Protein AF-A0A957QUV5-F1 (afdb_monomer_lite)

Sequence (224 aa):
IQDCLTEGHEFYSQELVDLYAKEAWVKTLLDTAMQLEGVARNAGIHAAAVIVADRELTHYTPIMRGSKSTVTSTIAQYEFPILESIGLLKVDFLGLSTLSVMREAGRLIKERHGIEYTLENIPYEGEVAEDAFTLLSSGEVSGVFQVESQGMRRVLTEMKPSTFEHIVAMISLYRPGPLEYIPAFIRRMHGEEPVEYKHPLLAKILEETYGIIVYQEQIIQLLS

Radius of gyration: 25.47 Å; chains: 1; bounding box: 63×52×63 Å

Secondary structure (DSSP, 8-state):
-HHHHSTTSTT--HHHHHHHHH-HHHHHHHHHHHHHTT---S----SSEEEE-SS-GGGTS-EEEPPTTSSSSEEESS-HHHHHHTT-EEEE----HHHHHHHHHHHHHHHHH-----TTT---SSGGGHHHHHHHHHT--TT-TT--SHHHHHHHHHH---SHHHHHHHHHHSSTTGGGGHHHHHHHHTTSS----SSHHHHHHHGGGTT----HHHHHHHH-

pLDDT: mean 91.72, std 4.93, range [68.5, 97.94]

Foldseek 3Di:
DVLCCDPPRPNDDPVLVCCCVPPPVSVVVVVVVVVCPPPDDDDDADPFKDWDDPDPCVVPADWDADDPPDPDRIDGPDDPVSCVVVPIDIDGGDDDVVQVVVVVVQVVCCVPPVDHDDPVPPDQDDPSCQVVLVCQLCLVCVVPPPQVDPVSSVLSVLQSDHHPLSVVQSSQQPDPPSVVCSVVQSCLSVVVDQQDDPDPVLCVLCVSRSNDPRDPVSVVVVVD

Structure (mmCIF, N/CA/C/O backbone):
data_AF-A0A957QUV5-F1
#
_entry.id   AF-A0A957QUV5-F1
#
loop_
_atom_site.group_PDB
_atom_site.id
_atom_site.type_symbol
_atom_site.label_atom_id
_atom_site.label_alt_id
_atom_site.label_comp_id
_atom_site.label_asym_id
_atom_site.label_entity_id
_atom_site.label_seq_id
_atom_site.pdbx_PDB_ins_code
_atom_site.Cartn_x
_atom_site.Cartn_y
_atom_site.Cartn_z
_atom_site.occupancy
_atom_site.B_iso_or_equiv
_atom_site.auth_seq_id
_atom_site.auth_comp_id
_atom_site.auth_asym_id
_atom_site.auth_atom_id
_atom_site.pdbx_PDB_model_num
ATOM 1 N N . ILE A 1 1 ? 16.169 5.389 -22.557 1.00 83.69 1 ILE A N 1
ATOM 2 C CA . ILE A 1 1 ? 16.785 6.711 -22.932 1.00 83.69 1 ILE A CA 1
ATOM 3 C C . ILE A 1 1 ? 16.155 7.332 -24.185 1.00 83.69 1 ILE A C 1
ATOM 5 O O . ILE A 1 1 ? 15.961 8.544 -24.231 1.00 83.69 1 ILE A O 1
ATOM 9 N N . GLN A 1 2 ? 15.828 6.519 -25.190 1.00 87.56 2 GLN A N 1
ATOM 10 C CA . GLN A 1 2 ? 15.232 6.958 -26.456 1.00 87.56 2 GLN A CA 1
ATOM 11 C C . GLN A 1 2 ? 13.930 7.768 -26.288 1.00 87.56 2 GLN A C 1
ATOM 13 O O . GLN A 1 2 ? 13.713 8.754 -26.992 1.00 87.56 2 GLN A O 1
ATOM 18 N N . ASP A 1 3 ? 13.122 7.415 -25.292 1.00 89.94 3 ASP A N 1
ATOM 19 C CA . ASP A 1 3 ? 11.881 8.106 -24.928 1.00 89.94 3 ASP A CA 1
ATOM 20 C C . ASP A 1 3 ? 12.083 9.594 -24.604 1.00 89.94 3 ASP A C 1
ATOM 22 O O . ASP A 1 3 ? 11.245 10.424 -24.938 1.00 89.94 3 ASP A O 1
ATOM 26 N N . CYS A 1 4 ? 13.223 9.966 -24.013 1.00 90.50 4 CYS A N 1
ATOM 27 C CA . CYS A 1 4 ? 13.526 11.361 -23.682 1.00 90.50 4 CYS A CA 1
ATOM 28 C C . CYS A 1 4 ? 13.923 12.207 -24.899 1.00 90.50 4 CYS A C 1
ATOM 30 O O . CYS A 1 4 ? 13.869 13.435 -24.834 1.00 90.50 4 CYS A O 1
ATOM 32 N N . LEU A 1 5 ? 14.326 11.557 -25.993 1.00 89.94 5 LEU A N 1
ATOM 33 C CA . LEU A 1 5 ? 14.731 12.197 -27.247 1.00 89.94 5 LEU A CA 1
ATOM 34 C C . LEU A 1 5 ? 13.595 12.233 -28.283 1.00 89.94 5 LEU A C 1
ATOM 36 O O . LEU A 1 5 ? 13.751 12.846 -29.337 1.00 89.94 5 LEU A O 1
ATOM 40 N N . THR A 1 6 ? 12.467 11.573 -28.005 1.00 91.31 6 THR A N 1
ATOM 41 C CA . THR A 1 6 ? 11.358 11.409 -28.953 1.00 91.31 6 THR A CA 1
ATOM 42 C C . THR A 1 6 ? 10.271 12.446 -28.692 1.00 91.31 6 THR A C 1
ATOM 44 O O . THR A 1 6 ? 9.628 12.428 -27.643 1.00 91.31 6 THR A O 1
ATOM 47 N N . GLU A 1 7 ? 10.058 13.358 -29.644 1.00 88.81 7 GLU A N 1
ATOM 48 C CA . GLU A 1 7 ? 9.005 14.376 -29.548 1.00 88.81 7 GLU A CA 1
ATOM 49 C C . GLU A 1 7 ? 7.620 13.746 -29.339 1.00 88.81 7 GLU A C 1
ATOM 51 O O . GLU A 1 7 ? 7.257 12.762 -29.982 1.00 88.81 7 GLU A O 1
ATOM 56 N N . GLY A 1 8 ? 6.838 14.332 -28.429 1.00 87.62 8 GLY A N 1
ATOM 57 C CA . GLY A 1 8 ? 5.493 13.859 -28.088 1.00 87.62 8 GLY A CA 1
ATOM 58 C C . GLY A 1 8 ? 5.444 12.739 -27.044 1.00 87.62 8 GLY A C 1
ATOM 59 O O . GLY A 1 8 ? 4.348 12.363 -26.633 1.00 87.62 8 GLY A O 1
ATOM 60 N N . HIS A 1 9 ? 6.589 12.230 -26.578 1.00 91.56 9 HIS A N 1
ATOM 61 C CA . HIS A 1 9 ? 6.635 11.310 -25.442 1.00 91.56 9 HIS A CA 1
ATOM 62 C C . HIS A 1 9 ? 6.497 12.062 -24.106 1.00 91.56 9 HIS A C 1
ATOM 64 O O . HIS A 1 9 ? 6.983 13.183 -23.970 1.00 91.56 9 HIS A O 1
ATOM 70 N N . GLU A 1 10 ? 5.893 11.440 -23.088 1.00 89.06 10 GLU A N 1
ATOM 71 C CA . GLU A 1 10 ? 5.687 12.055 -21.759 1.00 89.06 10 GLU A CA 1
ATOM 72 C C . GLU A 1 10 ? 7.003 12.510 -21.100 1.00 89.06 10 GLU A C 1
ATOM 74 O O . GLU A 1 10 ? 7.052 13.521 -20.405 1.00 89.06 10 GLU A O 1
ATOM 79 N N . PHE A 1 11 ? 8.090 11.785 -21.368 1.00 89.88 11 PHE A N 1
ATOM 80 C CA . PHE A 1 11 ? 9.428 12.057 -20.830 1.00 89.88 11 PHE A CA 1
ATOM 81 C C . PHE A 1 11 ? 10.324 12.882 -21.762 1.00 89.88 11 PHE A C 1
ATOM 83 O O . PHE A 1 11 ? 11.534 12.953 -21.532 1.00 89.88 11 PHE A O 1
ATOM 90 N N . TYR A 1 12 ? 9.766 13.467 -22.824 1.00 93.12 12 TYR A N 1
ATOM 91 C CA . TYR A 1 12 ? 10.514 14.273 -23.784 1.00 93.12 12 TYR A CA 1
ATOM 92 C C . TYR A 1 12 ? 11.187 15.484 -23.123 1.00 93.12 12 TYR A C 1
ATOM 94 O O . TYR A 1 12 ? 10.562 16.215 -22.354 1.00 93.12 12 TYR A O 1
ATOM 102 N N . SER A 1 13 ? 12.453 15.738 -23.469 1.00 94.56 13 SER A N 1
ATOM 103 C CA . SER A 1 13 ? 13.195 16.915 -23.009 1.00 94.56 13 SER A CA 1
ATOM 104 C C . SER A 1 13 ? 13.899 17.620 -24.165 1.00 94.56 13 SER A C 1
ATOM 106 O O . SER A 1 13 ? 14.909 17.141 -24.683 1.00 94.56 13 SER A O 1
ATOM 108 N N . GLN A 1 14 ? 13.400 18.808 -24.522 1.00 94.38 14 GLN A N 1
ATOM 109 C CA . GLN A 1 14 ? 14.016 19.664 -25.541 1.00 94.38 14 GLN A CA 1
ATOM 110 C C . GLN A 1 14 ? 15.465 20.024 -25.184 1.00 94.38 14 GLN A C 1
ATOM 112 O O . GLN A 1 14 ? 16.333 20.037 -26.051 1.00 94.38 14 GLN A O 1
ATOM 117 N N . GLU A 1 15 ? 15.745 20.286 -23.905 1.00 95.12 15 GLU A N 1
ATOM 118 C CA . GLU A 1 15 ? 17.096 20.597 -23.429 1.00 95.12 15 GLU A CA 1
ATOM 119 C C . GLU A 1 15 ? 18.063 19.435 -23.697 1.00 95.12 15 GLU A C 1
ATOM 121 O O . GLU A 1 15 ? 19.172 19.645 -24.189 1.00 95.12 15 GLU A O 1
ATOM 126 N N . LEU A 1 16 ? 17.627 18.198 -23.439 1.00 93.75 16 LEU A N 1
ATOM 127 C CA . LEU A 1 16 ? 18.447 17.015 -23.680 1.00 93.75 16 LEU A CA 1
ATOM 128 C C . LEU A 1 16 ? 18.673 16.770 -25.178 1.00 93.75 16 LEU A C 1
ATOM 130 O O . LEU A 1 16 ? 19.782 16.406 -25.565 1.00 93.75 16 LEU A O 1
ATOM 134 N N . VAL A 1 17 ? 17.657 16.994 -26.018 1.00 94.62 17 VAL A N 1
ATOM 135 C CA . VAL A 1 17 ? 17.776 16.907 -27.486 1.00 94.62 17 VAL A CA 1
ATOM 136 C C . VAL A 1 17 ? 18.790 17.919 -28.010 1.00 94.62 17 VAL A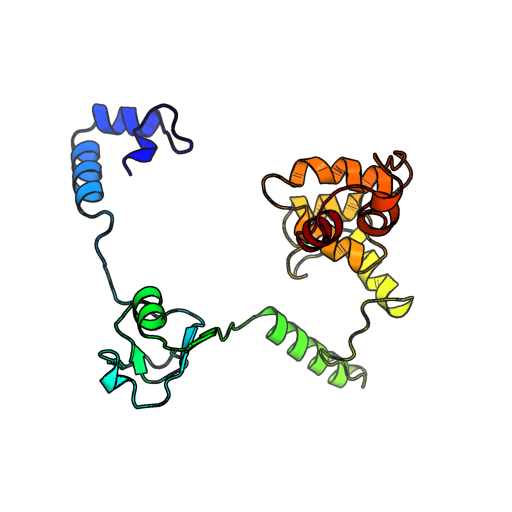 C 1
ATOM 138 O O . VAL A 1 17 ? 19.659 17.577 -28.815 1.00 94.62 17 VAL A O 1
ATOM 141 N N . ASP A 1 18 ? 18.725 19.151 -27.514 1.00 94.94 18 ASP A N 1
ATOM 142 C CA . ASP A 1 18 ? 19.660 20.211 -27.862 1.00 94.94 18 ASP A CA 1
ATOM 143 C C . ASP A 1 18 ? 21.098 19.848 -27.477 1.00 94.94 18 ASP A C 1
ATOM 145 O O . ASP A 1 18 ? 22.008 20.003 -28.293 1.00 94.94 18 ASP A O 1
ATOM 149 N N . LEU A 1 19 ? 21.310 19.335 -26.262 1.00 95.19 19 LEU A N 1
ATOM 150 C CA . LEU A 1 19 ? 22.623 18.878 -25.798 1.00 95.19 19 LEU A CA 1
ATOM 151 C C . LEU A 1 19 ? 23.128 17.686 -26.618 1.00 95.19 19 LEU A C 1
ATOM 153 O O . LEU A 1 19 ? 24.287 17.672 -27.030 1.00 95.19 19 LEU A O 1
ATOM 157 N N . TYR A 1 20 ? 22.257 16.723 -26.923 1.00 94.19 20 TYR A N 1
ATOM 158 C CA . TYR A 1 20 ? 22.576 15.572 -27.768 1.00 94.19 20 TYR A CA 1
ATOM 159 C C . TYR A 1 20 ? 22.996 15.991 -29.188 1.00 94.19 20 TYR A C 1
ATOM 161 O O . TYR A 1 20 ? 23.888 15.379 -29.778 1.00 94.19 20 TYR A O 1
ATOM 169 N N . ALA A 1 21 ? 22.401 17.058 -29.732 1.00 92.81 21 ALA A N 1
ATOM 170 C CA . ALA A 1 21 ? 22.746 17.591 -31.048 1.00 92.81 21 ALA A CA 1
ATOM 171 C C . ALA A 1 21 ? 24.010 18.472 -31.044 1.00 92.81 21 ALA A C 1
ATOM 173 O O . ALA A 1 21 ? 24.781 18.441 -32.007 1.00 92.81 21 ALA A O 1
ATOM 174 N N . LYS A 1 22 ? 24.217 19.278 -29.994 1.00 94.75 22 LYS A N 1
ATOM 175 C CA . LYS A 1 22 ? 25.270 20.310 -29.932 1.00 94.75 22 LYS A CA 1
ATOM 176 C C . LYS A 1 22 ? 26.585 19.796 -29.349 1.00 94.75 22 LYS A C 1
ATOM 178 O O . LYS A 1 22 ? 27.649 20.265 -29.751 1.00 94.75 22 LYS A O 1
ATOM 183 N N . GLU A 1 23 ? 26.538 18.841 -28.424 1.00 96.75 23 GLU A N 1
ATOM 184 C CA . GLU A 1 23 ? 27.707 18.397 -27.668 1.00 96.75 23 GLU A CA 1
ATOM 185 C C . GLU A 1 23 ? 28.097 16.955 -28.018 1.00 96.75 23 GLU A C 1
ATOM 187 O O . GLU A 1 23 ? 27.439 15.982 -27.651 1.00 96.75 23 GLU A O 1
ATOM 192 N N . ALA A 1 24 ? 29.232 16.793 -28.706 1.00 94.69 24 ALA A N 1
ATOM 193 C CA . ALA A 1 24 ? 29.691 15.487 -29.192 1.00 94.69 24 ALA A CA 1
ATOM 194 C C . ALA A 1 24 ? 29.917 14.451 -28.071 1.00 94.69 24 ALA A C 1
ATOM 196 O O . ALA A 1 24 ? 29.706 13.250 -28.272 1.00 94.69 24 ALA A O 1
ATOM 197 N N . TRP A 1 25 ? 30.333 14.900 -26.883 1.00 95.75 25 TRP A N 1
ATOM 198 C CA . TRP A 1 25 ? 30.522 14.014 -25.735 1.00 95.75 25 TRP A CA 1
ATOM 199 C C . TRP A 1 25 ? 29.180 13.527 -25.165 1.00 95.75 25 TRP A C 1
ATOM 201 O O . TRP A 1 25 ? 29.086 12.356 -24.804 1.00 95.75 25 TRP A O 1
ATOM 211 N N . VAL A 1 26 ? 28.136 14.371 -25.161 1.00 95.31 26 VAL A N 1
ATOM 212 C CA . VAL A 1 26 ? 26.773 13.995 -24.741 1.00 95.31 26 VAL A CA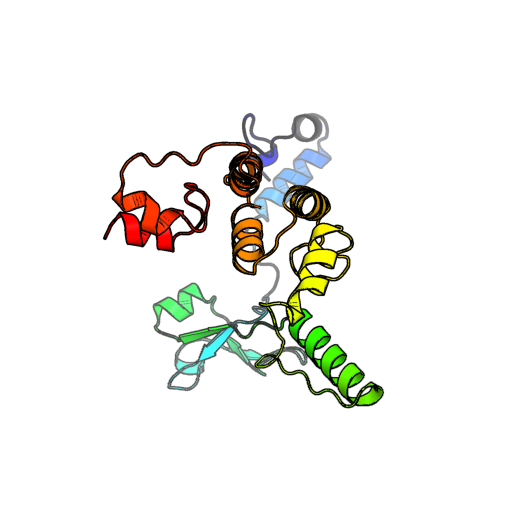 1
ATOM 213 C C . VAL A 1 26 ? 26.213 12.948 -25.689 1.00 95.31 26 VAL A C 1
ATOM 215 O O . VAL A 1 26 ? 25.704 11.923 -25.240 1.00 95.31 26 VAL A O 1
ATOM 218 N N . LYS A 1 27 ? 26.377 13.155 -27.000 1.00 94.62 27 LYS A N 1
ATOM 219 C CA . LYS A 1 27 ? 25.983 12.165 -28.005 1.00 94.62 27 LYS A CA 1
ATOM 220 C C . LYS A 1 27 ? 26.639 10.811 -27.759 1.00 94.62 27 LYS A C 1
ATOM 222 O O . LYS A 1 27 ? 25.954 9.800 -27.667 1.00 94.62 27 LYS A O 1
ATOM 227 N N . THR A 1 28 ? 27.960 10.804 -27.583 1.00 96.00 28 THR A N 1
ATOM 228 C CA . THR A 1 28 ? 28.721 9.571 -27.336 1.00 96.00 28 THR A CA 1
ATOM 229 C C . THR A 1 28 ? 28.270 8.880 -26.047 1.00 96.00 28 THR A C 1
ATOM 231 O O . THR A 1 28 ? 28.119 7.659 -26.023 1.00 96.00 28 THR A O 1
ATOM 234 N N . LEU A 1 29 ? 28.027 9.651 -24.983 1.00 95.56 29 LEU A N 1
ATOM 235 C CA . LEU A 1 29 ? 27.535 9.142 -23.707 1.00 95.56 29 LEU A CA 1
ATOM 236 C C . LEU A 1 29 ? 26.163 8.477 -23.858 1.00 95.56 29 LEU A C 1
ATOM 238 O O . LEU A 1 29 ? 25.998 7.340 -23.420 1.00 95.56 29 LEU A O 1
ATOM 242 N N . LEU A 1 30 ? 25.199 9.163 -24.478 1.00 94.81 30 LEU A N 1
ATOM 243 C CA . LEU A 1 30 ? 23.842 8.644 -24.642 1.00 94.81 30 LEU A CA 1
ATOM 244 C C . LEU A 1 30 ? 23.803 7.448 -25.596 1.00 94.81 30 LEU A C 1
ATOM 246 O O . LEU A 1 30 ? 23.168 6.452 -25.265 1.00 94.81 30 LEU A O 1
ATOM 250 N N . ASP A 1 31 ? 24.526 7.494 -26.718 1.00 94.50 31 ASP A N 1
ATOM 251 C CA . ASP A 1 31 ? 24.614 6.376 -27.668 1.00 94.50 31 ASP A CA 1
ATOM 252 C C . ASP A 1 31 ? 25.203 5.126 -27.002 1.00 94.50 31 ASP A C 1
ATOM 254 O O . ASP A 1 31 ? 24.686 4.020 -27.165 1.00 94.50 31 ASP A O 1
ATOM 258 N N . THR A 1 32 ? 26.247 5.303 -26.187 1.00 93.69 32 THR A N 1
ATOM 259 C CA . THR A 1 32 ? 26.850 4.204 -25.422 1.00 93.69 32 THR A CA 1
ATOM 260 C C . THR A 1 32 ? 25.895 3.690 -24.344 1.00 93.69 32 THR A C 1
ATOM 262 O O . THR A 1 32 ? 25.752 2.483 -24.170 1.00 93.69 32 THR A O 1
ATOM 265 N N . ALA A 1 33 ? 25.213 4.583 -23.623 1.00 93.75 33 ALA A N 1
ATOM 266 C CA . ALA A 1 33 ? 24.267 4.202 -22.580 1.00 93.75 33 ALA A CA 1
ATOM 267 C C . ALA A 1 33 ? 23.058 3.440 -23.149 1.00 93.75 33 ALA A C 1
ATOM 269 O O . ALA A 1 33 ? 22.640 2.453 -22.550 1.00 93.75 33 ALA A O 1
ATOM 270 N N . MET A 1 34 ? 22.553 3.833 -24.324 1.00 92.62 34 MET A N 1
ATOM 271 C CA . MET A 1 34 ? 21.479 3.123 -25.032 1.00 92.62 34 MET A CA 1
ATOM 272 C C . MET A 1 34 ? 21.882 1.693 -25.407 1.00 92.62 34 MET A C 1
ATOM 274 O O . MET A 1 34 ? 21.065 0.785 -25.308 1.00 92.62 34 MET A O 1
ATOM 278 N N . GLN A 1 35 ? 23.146 1.456 -25.770 1.00 91.50 35 GLN A N 1
ATOM 279 C CA . GLN A 1 35 ? 23.646 0.099 -26.038 1.00 91.50 35 GLN A CA 1
ATOM 280 C C . GLN A 1 35 ? 23.753 -0.773 -24.778 1.00 91.50 35 GLN A C 1
ATOM 282 O O . GLN A 1 35 ? 23.776 -1.998 -24.880 1.00 91.50 35 GLN A O 1
ATOM 287 N N . LEU A 1 36 ? 23.848 -0.156 -23.599 1.00 90.56 36 LEU A N 1
ATOM 288 C CA . LEU A 1 36 ? 23.932 -0.843 -22.308 1.00 90.56 36 LEU A CA 1
ATOM 289 C C . LEU A 1 36 ? 22.565 -0.967 -21.611 1.00 90.56 36 LEU A C 1
ATOM 291 O O . LEU A 1 36 ? 22.467 -1.612 -20.564 1.00 90.56 36 LEU A O 1
ATOM 295 N N . GLU A 1 37 ? 21.513 -0.362 -22.165 1.00 90.12 37 GLU A N 1
ATOM 296 C CA . GLU A 1 37 ? 20.149 -0.441 -21.643 1.00 90.12 37 GLU A CA 1
ATOM 297 C C . GLU A 1 37 ? 19.631 -1.887 -21.756 1.00 90.12 37 GLU A C 1
ATOM 299 O O . GLU A 1 37 ? 19.801 -2.558 -22.772 1.00 90.12 37 GLU A O 1
ATOM 304 N N . GLY A 1 38 ? 19.047 -2.409 -20.674 1.00 84.88 38 GLY A N 1
ATOM 305 C CA . GLY A 1 38 ? 18.569 -3.798 -20.608 1.00 84.88 38 GLY A CA 1
ATOM 306 C C . GLY A 1 38 ? 19.640 -4.852 -20.294 1.00 84.88 38 GLY A C 1
ATOM 307 O O . GLY A 1 38 ? 19.308 -6.028 -20.150 1.00 84.88 38 GLY A O 1
ATOM 308 N N . VAL A 1 39 ? 20.910 -4.467 -20.127 1.00 88.75 39 VAL A N 1
ATOM 309 C CA . VAL A 1 39 ? 21.965 -5.408 -19.727 1.00 88.75 39 VAL A CA 1
ATOM 310 C C . VAL A 1 39 ? 21.910 -5.669 -18.219 1.00 88.75 39 VAL A C 1
ATOM 312 O O . VAL A 1 39 ? 21.935 -4.749 -17.398 1.00 88.75 39 VAL A O 1
ATOM 315 N N . ALA A 1 40 ? 21.876 -6.945 -17.833 1.00 84.19 40 ALA A N 1
ATOM 316 C CA . ALA A 1 40 ? 21.904 -7.347 -16.432 1.00 84.19 40 ALA A CA 1
ATOM 317 C C . ALA A 1 40 ? 23.257 -7.005 -15.784 1.00 84.19 40 ALA A C 1
ATOM 319 O O . ALA A 1 40 ? 24.314 -7.436 -16.244 1.00 84.19 40 ALA A O 1
ATOM 320 N N . ARG A 1 41 ? 23.222 -6.244 -14.684 1.00 83.50 41 ARG A N 1
ATOM 321 C CA . ARG A 1 41 ? 24.430 -5.814 -13.962 1.00 83.50 41 ARG A CA 1
ATOM 322 C C . ARG A 1 41 ? 24.855 -6.792 -12.869 1.00 83.50 41 ARG A C 1
ATOM 324 O O . ARG A 1 41 ? 26.030 -7.110 -12.767 1.00 83.50 41 ARG A O 1
ATOM 331 N N . ASN A 1 42 ? 23.912 -7.213 -12.027 1.00 80.25 42 ASN A N 1
ATOM 332 C CA . ASN A 1 42 ? 24.133 -8.094 -10.880 1.00 80.25 42 ASN A CA 1
ATOM 333 C C . ASN A 1 42 ? 22.884 -8.947 -10.640 1.00 80.25 42 ASN A C 1
ATOM 335 O O . ASN A 1 42 ? 21.776 -8.524 -10.966 1.00 80.25 42 ASN A O 1
ATOM 339 N N . ALA A 1 43 ? 23.054 -10.096 -9.989 1.00 79.56 43 ALA A N 1
ATOM 340 C CA . ALA A 1 43 ? 21.931 -10.856 -9.457 1.00 79.56 43 ALA A CA 1
ATOM 341 C C . ALA A 1 43 ? 21.398 -10.181 -8.182 1.00 79.56 43 ALA A C 1
ATOM 343 O O . ALA A 1 43 ? 22.084 -10.127 -7.158 1.00 79.56 43 ALA A O 1
ATOM 344 N N . GLY A 1 44 ? 20.186 -9.632 -8.265 1.00 76.56 44 GLY A N 1
ATOM 345 C CA . GLY A 1 44 ? 19.435 -9.135 -7.115 1.00 76.56 44 GLY A CA 1
ATOM 346 C C . GLY A 1 44 ? 18.626 -10.246 -6.451 1.00 76.56 44 GLY A C 1
ATOM 347 O O . GLY A 1 44 ? 18.361 -11.286 -7.048 1.00 76.56 44 GLY A O 1
ATOM 348 N N . ILE A 1 45 ? 18.214 -10.011 -5.209 1.00 81.25 45 ILE A N 1
ATOM 349 C CA . ILE A 1 45 ? 17.342 -10.920 -4.462 1.00 81.25 45 ILE A CA 1
ATOM 350 C C . ILE A 1 45 ? 16.014 -10.212 -4.279 1.00 81.25 45 ILE A C 1
ATOM 352 O O . ILE A 1 45 ? 15.986 -9.055 -3.855 1.00 81.25 45 ILE A O 1
ATOM 356 N N . HIS A 1 46 ? 14.919 -10.900 -4.588 1.00 80.62 46 HIS A N 1
ATOM 357 C CA . HIS A 1 46 ? 13.595 -10.353 -4.348 1.00 80.62 46 HIS A CA 1
ATOM 358 C C . HIS A 1 46 ? 13.395 -10.134 -2.845 1.00 80.62 46 HIS A C 1
ATOM 360 O O . HIS A 1 46 ? 13.619 -11.034 -2.042 1.00 80.62 46 HIS A O 1
ATOM 366 N N . ALA A 1 47 ? 12.925 -8.950 -2.457 1.00 75.75 47 ALA A N 1
ATOM 367 C CA . ALA A 1 47 ? 12.867 -8.530 -1.054 1.00 75.75 47 ALA A CA 1
ATOM 368 C C . ALA A 1 47 ? 11.890 -9.330 -0.163 1.00 75.75 47 ALA A C 1
ATOM 370 O O . ALA A 1 47 ? 11.845 -9.097 1.040 1.00 75.75 47 ALA A O 1
ATOM 371 N N . ALA A 1 48 ? 11.097 -10.234 -0.741 1.00 81.69 48 ALA A N 1
ATOM 372 C CA . ALA A 1 48 ? 9.960 -10.873 -0.074 1.00 81.69 48 ALA A CA 1
ATOM 373 C C . ALA A 1 48 ? 9.656 -12.276 -0.618 1.00 81.69 48 ALA A C 1
ATOM 375 O O . ALA A 1 48 ? 9.200 -13.129 0.136 1.00 81.69 48 ALA A O 1
ATOM 376 N N . ALA A 1 49 ? 9.910 -12.534 -1.905 1.00 87.25 49 ALA A N 1
ATOM 377 C CA . ALA A 1 49 ? 9.552 -13.796 -2.533 1.00 87.25 49 ALA A CA 1
ATOM 378 C C . ALA A 1 49 ? 10.389 -14.962 -2.000 1.00 87.25 49 ALA A C 1
ATOM 380 O O . ALA A 1 49 ? 11.620 -14.955 -2.064 1.00 87.25 49 ALA A O 1
ATOM 381 N N . VAL A 1 50 ? 9.694 -15.995 -1.541 1.00 90.75 50 VAL A N 1
ATOM 382 C CA . VAL A 1 50 ? 10.242 -17.295 -1.170 1.00 90.75 50 VAL A CA 1
ATOM 383 C C . VAL A 1 50 ? 9.579 -18.348 -2.046 1.00 90.75 50 VAL A C 1
ATOM 385 O O . VAL A 1 50 ? 8.360 -18.357 -2.217 1.00 90.75 50 VAL A O 1
ATOM 388 N N . ILE A 1 51 ? 10.393 -19.237 -2.609 1.00 92.62 51 ILE A N 1
ATOM 389 C CA . ILE A 1 51 ? 9.924 -20.320 -3.472 1.00 92.62 51 ILE A CA 1
ATOM 390 C C . ILE A 1 51 ? 9.771 -21.590 -2.644 1.00 92.62 51 ILE A C 1
ATOM 392 O O . ILE A 1 51 ? 10.686 -21.980 -1.916 1.00 92.62 51 ILE A O 1
ATOM 396 N N . VAL A 1 52 ? 8.618 -22.237 -2.779 1.00 92.12 52 VAL A N 1
ATOM 397 C CA . VAL A 1 52 ? 8.279 -23.494 -2.115 1.00 92.12 52 VAL A CA 1
ATOM 398 C C . VAL A 1 52 ? 8.125 -24.577 -3.179 1.00 92.12 52 VAL A C 1
ATOM 400 O O . VAL A 1 52 ? 7.406 -24.404 -4.163 1.00 92.12 52 VAL A O 1
ATOM 403 N N . ALA A 1 53 ? 8.819 -25.693 -2.976 1.00 93.00 53 ALA A N 1
ATOM 404 C CA . ALA A 1 53 ? 8.834 -26.836 -3.879 1.00 93.00 53 ALA A CA 1
ATOM 405 C C . ALA A 1 53 ? 8.544 -28.131 -3.106 1.00 93.00 53 ALA A C 1
ATOM 407 O O . ALA A 1 53 ? 8.804 -28.220 -1.907 1.00 93.00 53 ALA A O 1
ATOM 408 N N . ASP A 1 54 ? 8.021 -29.140 -3.800 1.00 94.38 54 ASP A N 1
ATOM 409 C CA . ASP A 1 54 ? 7.767 -30.487 -3.270 1.00 94.38 54 ASP A CA 1
ATOM 410 C C . ASP A 1 54 ? 9.047 -31.341 -3.154 1.00 94.38 54 ASP A C 1
ATOM 412 O O . ASP A 1 54 ? 9.072 -32.347 -2.445 1.00 94.38 54 ASP A O 1
ATOM 416 N N . ARG A 1 55 ? 10.113 -30.942 -3.859 1.00 94.19 55 ARG A N 1
ATOM 417 C CA . ARG A 1 55 ? 11.441 -31.578 -3.886 1.00 94.19 55 ARG A CA 1
ATOM 418 C C . ARG A 1 55 ? 12.537 -30.533 -3.714 1.00 94.19 55 ARG A C 1
ATOM 420 O O . ARG A 1 55 ? 12.274 -29.332 -3.699 1.00 94.19 55 ARG A O 1
ATOM 427 N N . GLU A 1 56 ? 13.787 -30.984 -3.624 1.00 92.56 56 GLU A N 1
ATOM 428 C CA . GLU A 1 56 ? 14.934 -30.074 -3.605 1.00 92.56 56 GLU A CA 1
ATOM 429 C C . GLU A 1 56 ? 14.938 -29.157 -4.838 1.00 92.56 56 GLU A C 1
ATOM 431 O O . GLU A 1 56 ? 14.787 -29.614 -5.973 1.00 92.56 56 GLU A O 1
ATOM 436 N N . LEU A 1 57 ? 15.151 -27.853 -4.619 1.00 91.81 57 LEU A N 1
ATOM 437 C CA . LEU A 1 57 ? 15.101 -26.838 -5.680 1.00 91.81 57 LEU A CA 1
ATOM 438 C C . LEU A 1 57 ? 16.091 -27.094 -6.821 1.00 91.81 57 LEU A C 1
ATOM 440 O O . LEU A 1 57 ? 15.834 -26.685 -7.948 1.00 91.81 57 LEU A O 1
ATOM 444 N N . THR A 1 58 ? 17.183 -27.807 -6.556 1.00 93.69 58 THR A N 1
ATOM 445 C CA . THR A 1 58 ? 18.192 -28.212 -7.546 1.00 93.69 58 THR A CA 1
ATOM 446 C C . THR A 1 58 ? 17.633 -29.102 -8.659 1.00 93.69 58 THR A C 1
ATOM 448 O O . THR A 1 58 ? 18.229 -29.152 -9.732 1.00 93.69 58 THR A O 1
ATOM 451 N N . HIS A 1 59 ? 16.486 -29.761 -8.452 1.00 94.12 59 HIS A N 1
ATOM 452 C CA . HIS A 1 59 ? 15.768 -30.473 -9.515 1.00 94.12 59 HIS A CA 1
ATOM 453 C C . HIS A 1 59 ? 15.086 -29.536 -10.521 1.00 94.12 59 HIS A C 1
ATOM 455 O O . HIS A 1 59 ? 14.809 -29.959 -11.641 1.00 94.12 59 HIS A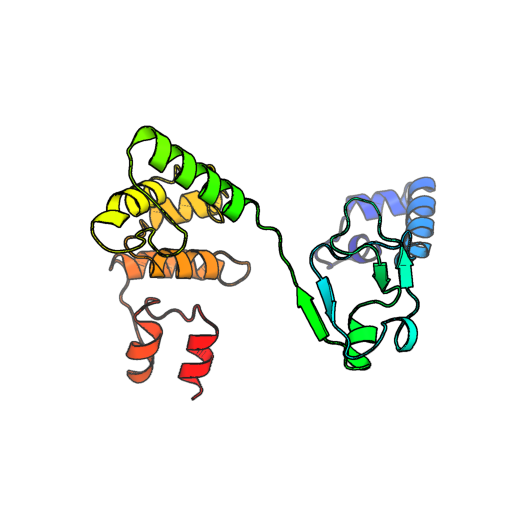 O 1
ATOM 461 N N . TYR A 1 60 ? 14.811 -28.290 -10.128 1.00 93.38 60 TYR A N 1
ATOM 462 C CA . TYR A 1 60 ? 14.013 -27.332 -10.896 1.00 93.38 60 TYR A CA 1
ATOM 463 C C . TYR A 1 60 ? 14.831 -26.140 -11.406 1.00 93.38 60 TYR A C 1
ATOM 465 O O . TYR A 1 60 ? 14.577 -25.629 -12.493 1.00 93.38 60 TYR A O 1
ATOM 473 N N . THR A 1 61 ? 15.807 -25.670 -10.626 1.00 93.94 61 THR A N 1
ATOM 474 C CA . THR A 1 61 ? 16.584 -24.465 -10.933 1.00 93.94 61 THR A CA 1
ATOM 475 C C . THR A 1 61 ? 17.970 -24.516 -10.281 1.00 93.94 61 THR A C 1
ATOM 477 O O . THR A 1 61 ? 18.116 -25.031 -9.166 1.00 93.94 61 THR A O 1
ATOM 480 N N . PRO A 1 62 ? 19.020 -23.981 -10.933 1.00 93.69 62 PRO A N 1
ATOM 481 C CA . PRO A 1 62 ? 20.291 -23.765 -10.261 1.00 93.69 62 PRO A CA 1
ATOM 482 C C . PRO A 1 62 ? 20.118 -22.793 -9.088 1.00 93.69 62 PRO A C 1
ATOM 484 O O . PRO A 1 62 ? 19.387 -21.805 -9.166 1.00 93.69 62 PRO A O 1
ATOM 487 N N . ILE A 1 63 ? 20.827 -23.065 -7.994 1.00 92.50 63 ILE A N 1
ATOM 488 C CA . ILE A 1 63 ? 20.787 -22.250 -6.777 1.00 92.50 63 ILE A CA 1
ATOM 489 C C . ILE A 1 63 ? 22.100 -21.491 -6.582 1.00 92.50 63 ILE A C 1
ATOM 491 O O . ILE A 1 63 ? 23.165 -21.924 -7.022 1.00 92.50 63 ILE A O 1
ATOM 495 N N . MET A 1 64 ? 22.039 -20.349 -5.908 1.00 90.50 64 MET A N 1
ATOM 496 C CA . MET A 1 64 ? 23.205 -19.629 -5.395 1.00 90.50 64 MET A CA 1
ATOM 497 C C . MET A 1 64 ? 23.098 -19.455 -3.880 1.00 90.50 64 MET A C 1
ATOM 499 O O . MET A 1 64 ? 22.016 -19.569 -3.301 1.00 90.50 64 MET A O 1
ATOM 503 N N . ARG A 1 65 ? 24.227 -19.184 -3.219 1.00 87.75 65 ARG A N 1
ATOM 504 C CA . ARG A 1 65 ? 24.230 -18.900 -1.779 1.00 87.75 65 ARG A CA 1
ATOM 505 C C . ARG A 1 65 ? 23.713 -17.493 -1.514 1.00 87.75 65 ARG A C 1
ATOM 507 O O . ARG A 1 65 ? 24.170 -16.540 -2.141 1.00 87.75 65 ARG A O 1
ATOM 514 N N . GLY A 1 66 ? 22.821 -17.388 -0.537 1.00 80.44 66 GLY A N 1
ATOM 515 C CA . GLY A 1 66 ? 22.393 -16.117 0.025 1.00 80.44 66 GLY A CA 1
ATOM 516 C C . GLY A 1 66 ? 23.488 -15.422 0.827 1.00 80.44 66 GLY A C 1
ATOM 517 O O . GLY A 1 66 ? 24.418 -16.056 1.332 1.00 80.44 66 GLY A O 1
ATOM 518 N N . SER A 1 67 ? 23.387 -14.098 0.930 1.00 79.81 67 SER A N 1
ATOM 519 C CA . SER A 1 67 ? 24.184 -13.318 1.878 1.00 79.81 67 SER A CA 1
ATOM 520 C C . SER A 1 67 ? 23.614 -13.469 3.297 1.00 79.81 67 SER A C 1
ATOM 522 O O . SER A 1 67 ? 22.549 -14.034 3.501 1.00 79.81 67 SER A O 1
ATOM 524 N N . LYS A 1 68 ? 24.290 -12.945 4.327 1.00 70.88 68 LYS A N 1
ATOM 525 C CA . LYS A 1 68 ? 23.782 -13.032 5.714 1.00 70.88 68 LYS A CA 1
ATOM 526 C C . LYS A 1 68 ? 22.436 -12.326 5.941 1.00 70.88 68 LYS A C 1
ATOM 528 O O . LYS A 1 68 ? 21.812 -12.562 6.966 1.00 70.88 68 LYS A O 1
ATOM 533 N N . SER A 1 69 ? 22.026 -11.439 5.035 1.00 68.94 69 SER A N 1
ATOM 534 C CA . SER A 1 69 ? 20.796 -10.649 5.144 1.00 68.94 69 SER A CA 1
ATOM 535 C C . SER A 1 69 ? 19.605 -11.268 4.409 1.00 68.94 69 SER A C 1
ATOM 537 O O . SER A 1 69 ? 18.565 -10.624 4.304 1.00 68.94 69 SER A O 1
ATOM 539 N N . THR A 1 70 ? 19.749 -12.466 3.841 1.00 68.50 70 THR A N 1
ATOM 540 C CA . THR A 1 70 ? 18.678 -13.125 3.089 1.00 68.50 70 THR A CA 1
ATOM 541 C C . THR A 1 70 ? 17.796 -13.955 4.008 1.00 68.50 70 THR A C 1
ATOM 543 O O . THR A 1 70 ? 18.271 -14.541 4.978 1.00 68.50 70 THR A O 1
ATOM 546 N N . VAL A 1 71 ? 16.501 -14.023 3.685 1.00 71.31 71 VAL A N 1
ATOM 547 C CA . VAL A 1 71 ? 15.516 -14.827 4.432 1.00 71.31 71 VAL A CA 1
ATOM 548 C C . VAL A 1 71 ? 15.916 -16.307 4.440 1.00 71.31 71 VAL A C 1
ATOM 550 O O . VAL A 1 71 ? 15.790 -16.992 5.452 1.00 71.31 71 VAL A O 1
ATOM 553 N N . THR A 1 72 ? 16.452 -16.787 3.320 1.00 78.12 72 THR A N 1
ATOM 554 C CA . THR A 1 72 ? 16.937 -18.156 3.121 1.00 78.12 72 THR A CA 1
ATOM 555 C C . THR A 1 72 ? 18.431 -18.153 2.811 1.00 78.12 72 THR A C 1
ATOM 557 O O . THR A 1 72 ? 18.949 -17.223 2.199 1.00 78.12 72 THR A O 1
ATOM 560 N N . SER A 1 73 ? 19.156 -19.212 3.175 1.00 82.38 73 SER A N 1
ATOM 561 C CA . SER A 1 73 ? 20.585 -19.367 2.841 1.00 82.38 73 SER A CA 1
ATOM 562 C C . SER A 1 73 ? 20.844 -19.682 1.358 1.00 82.38 73 SER A C 1
ATOM 564 O O . SER A 1 73 ? 21.997 -19.734 0.919 1.00 82.38 73 SER A O 1
ATOM 566 N N . THR A 1 74 ? 19.780 -19.881 0.581 1.00 87.75 74 THR A N 1
ATOM 567 C CA . THR A 1 74 ? 19.783 -20.273 -0.830 1.00 87.75 74 THR A CA 1
ATOM 568 C C . THR A 1 74 ? 18.843 -19.382 -1.635 1.00 87.75 74 THR A C 1
ATOM 570 O O . THR A 1 74 ? 17.801 -18.957 -1.140 1.00 87.75 74 THR A O 1
ATOM 573 N N . ILE A 1 75 ? 19.218 -19.089 -2.878 1.00 90.56 75 ILE A N 1
ATOM 574 C CA . ILE A 1 75 ? 18.451 -18.255 -3.809 1.00 90.56 75 ILE A CA 1
ATOM 575 C C . ILE A 1 75 ? 18.350 -19.001 -5.141 1.00 90.56 75 ILE A C 1
ATOM 577 O O . ILE A 1 75 ? 19.355 -19.530 -5.620 1.00 90.56 75 ILE A O 1
ATOM 581 N N . ALA A 1 76 ? 17.161 -19.037 -5.742 1.00 92.12 76 ALA A N 1
ATOM 582 C CA . ALA A 1 76 ? 16.967 -19.543 -7.099 1.00 92.12 76 ALA A CA 1
ATOM 583 C C . ALA A 1 76 ? 17.597 -18.581 -8.118 1.00 92.12 76 ALA A C 1
ATOM 585 O O . ALA A 1 76 ? 17.439 -17.369 -7.997 1.00 92.12 76 ALA A O 1
ATOM 586 N N . GLN A 1 77 ? 18.324 -19.098 -9.109 1.00 92.00 77 GLN A N 1
ATOM 587 C CA . GLN A 1 77 ? 18.952 -18.239 -10.122 1.00 92.00 77 GLN A CA 1
ATOM 588 C C . GLN A 1 77 ? 17.995 -17.843 -11.250 1.00 92.00 77 GLN A C 1
ATOM 590 O O . GLN A 1 77 ? 18.240 -16.841 -11.917 1.00 92.00 77 GLN A O 1
ATOM 595 N N . TYR A 1 78 ? 16.928 -18.610 -11.481 1.00 92.62 78 TYR A N 1
ATOM 596 C CA . TYR A 1 78 ? 15.892 -18.205 -12.427 1.00 92.62 78 TYR A CA 1
ATOM 597 C C . TYR A 1 78 ? 14.974 -17.147 -11.825 1.00 92.62 78 TYR A C 1
ATOM 599 O O . TYR A 1 78 ? 14.669 -17.158 -10.632 1.00 92.62 78 TYR A O 1
ATOM 607 N N . GLU A 1 79 ? 14.512 -16.249 -12.687 1.00 90.00 79 GLU A N 1
ATOM 608 C CA . GLU A 1 79 ? 13.478 -15.281 -12.354 1.00 90.00 79 GLU A CA 1
ATOM 609 C C . GLU A 1 79 ? 12.129 -15.962 -12.104 1.00 90.00 79 GLU A C 1
ATOM 611 O O . GLU A 1 79 ? 11.847 -17.054 -12.607 1.00 90.00 79 GLU A O 1
ATOM 616 N N . PHE A 1 80 ? 11.279 -15.299 -11.320 1.00 88.69 80 PHE A N 1
ATOM 617 C CA . PHE A 1 80 ? 10.006 -15.873 -10.903 1.00 88.69 80 PHE A CA 1
ATOM 618 C C . PHE A 1 80 ? 9.094 -16.300 -12.067 1.00 88.69 80 PHE A C 1
ATOM 620 O O . PHE A 1 80 ? 8.576 -17.406 -11.969 1.00 88.69 80 PHE A O 1
ATOM 627 N N . PRO A 1 81 ? 8.944 -15.550 -13.181 1.00 91.06 81 PRO A N 1
ATOM 628 C CA . PRO A 1 81 ? 8.111 -15.999 -14.301 1.00 91.06 81 PRO A CA 1
ATOM 629 C C . PRO A 1 81 ? 8.499 -17.382 -14.847 1.00 91.06 81 PRO A C 1
ATOM 631 O O . PRO A 1 81 ? 7.635 -18.191 -15.183 1.00 91.06 81 PRO A O 1
ATOM 634 N N . ILE A 1 82 ? 9.798 -17.698 -14.875 1.00 93.62 82 ILE A N 1
ATOM 635 C CA . ILE A 1 82 ? 10.278 -19.020 -15.293 1.00 93.62 82 ILE A CA 1
ATOM 636 C C . ILE A 1 82 ? 9.895 -20.069 -14.244 1.00 93.62 82 ILE A C 1
ATOM 638 O O . ILE A 1 82 ? 9.363 -21.118 -14.599 1.00 93.62 82 ILE A O 1
ATOM 642 N N . LEU A 1 83 ? 10.126 -19.784 -12.959 1.00 93.31 83 LEU A N 1
ATOM 643 C CA . LEU A 1 83 ? 9.792 -20.693 -11.855 1.00 93.31 83 LEU A CA 1
ATOM 644 C C . LEU A 1 83 ? 8.277 -20.962 -11.761 1.00 93.31 83 LEU A C 1
ATOM 646 O O . LEU A 1 83 ? 7.865 -22.095 -11.522 1.00 93.31 83 LEU A O 1
ATOM 650 N N . GLU A 1 84 ? 7.454 -19.947 -12.004 1.00 93.12 84 GLU A N 1
ATOM 651 C CA . GLU A 1 84 ? 5.995 -20.053 -12.060 1.00 93.12 84 GLU A CA 1
ATOM 652 C C . GLU A 1 84 ? 5.549 -20.926 -13.238 1.00 93.12 84 GLU A C 1
ATOM 654 O O . GLU A 1 84 ? 4.712 -21.812 -13.068 1.00 93.12 84 GLU A O 1
ATOM 659 N N . SER A 1 85 ? 6.167 -20.757 -14.414 1.00 94.50 85 SER A N 1
ATOM 660 C CA . SER A 1 85 ? 5.836 -21.547 -15.608 1.00 94.50 85 SER A CA 1
ATOM 661 C C . SER A 1 85 ? 6.102 -23.050 -15.451 1.00 94.50 85 SER A C 1
ATOM 663 O O . SER A 1 85 ? 5.452 -23.863 -16.107 1.00 94.50 85 SER A O 1
ATOM 665 N N . ILE A 1 86 ? 7.024 -23.428 -14.557 1.00 94.19 86 ILE A N 1
ATOM 666 C CA . ILE A 1 86 ? 7.325 -24.826 -14.213 1.00 94.19 86 ILE A CA 1
ATOM 667 C C . ILE A 1 86 ? 6.565 -25.309 -12.967 1.00 94.19 86 ILE A C 1
ATOM 669 O O . ILE A 1 86 ? 6.833 -26.400 -12.466 1.00 94.19 86 ILE A O 1
ATOM 673 N N . GLY A 1 87 ? 5.604 -24.520 -12.481 1.00 93.00 87 GLY A N 1
ATOM 674 C CA . GLY A 1 87 ? 4.668 -24.905 -11.426 1.00 93.00 87 GLY A CA 1
ATOM 675 C C . GLY A 1 87 ? 5.183 -24.723 -10.000 1.00 93.00 87 GLY A C 1
ATOM 676 O O . GLY A 1 87 ? 4.623 -25.323 -9.083 1.00 93.00 87 GLY A O 1
ATOM 677 N N . LEU A 1 88 ? 6.235 -23.927 -9.782 1.00 95.00 88 LEU A N 1
ATOM 678 C CA . LEU A 1 88 ? 6.706 -23.647 -8.427 1.00 95.00 88 LEU A CA 1
ATOM 679 C C . LEU A 1 88 ? 5.848 -22.588 -7.738 1.00 95.00 88 LEU A C 1
ATOM 681 O O . LEU A 1 88 ? 5.474 -21.570 -8.321 1.00 95.00 88 LEU A O 1
ATOM 685 N N . LEU A 1 89 ? 5.584 -22.821 -6.453 1.00 93.50 89 LEU A N 1
ATOM 686 C CA . LEU A 1 89 ? 4.810 -21.915 -5.621 1.00 93.50 89 LEU A CA 1
ATOM 687 C C . LEU A 1 89 ? 5.698 -20.771 -5.130 1.00 93.50 89 LEU A C 1
ATOM 689 O O . LEU A 1 89 ? 6.757 -21.005 -4.545 1.00 93.50 89 LEU A O 1
ATOM 693 N N . LYS A 1 90 ? 5.226 -19.535 -5.290 1.00 91.56 90 LYS A N 1
ATOM 694 C CA . LYS A 1 90 ? 5.805 -18.361 -4.633 1.00 91.56 90 LYS A CA 1
ATOM 695 C C . LYS A 1 90 ? 4.932 -17.911 -3.478 1.00 91.56 90 LYS A C 1
ATOM 697 O O . LYS A 1 90 ? 3.722 -17.765 -3.622 1.00 91.56 90 LYS A O 1
ATOM 702 N N . VAL A 1 91 ? 5.583 -17.622 -2.361 1.00 92.25 91 VAL A N 1
ATOM 703 C CA . VAL A 1 91 ? 4.991 -16.951 -1.208 1.00 92.25 91 VAL A CA 1
ATOM 704 C C . VAL A 1 91 ? 5.777 -15.674 -0.952 1.00 92.25 91 VAL A C 1
ATOM 706 O O . VAL A 1 91 ? 6.997 -15.718 -0.813 1.00 92.25 91 VAL A O 1
ATOM 709 N N . ASP A 1 92 ? 5.090 -14.537 -0.889 1.00 90.62 92 ASP A N 1
ATOM 710 C CA . ASP A 1 92 ? 5.726 -13.256 -0.585 1.00 90.62 92 ASP A CA 1
ATOM 711 C C . ASP A 1 92 ? 5.658 -12.971 0.926 1.00 90.62 92 ASP A C 1
ATOM 713 O O . ASP A 1 92 ? 4.585 -12.820 1.506 1.00 90.62 92 ASP A O 1
ATOM 717 N N . PHE A 1 93 ? 6.822 -12.868 1.566 1.00 86.75 93 PHE A N 1
ATOM 718 C CA . PHE A 1 93 ? 6.997 -12.475 2.964 1.00 86.75 93 PHE A CA 1
ATOM 719 C C . PHE A 1 93 ? 7.411 -11.005 3.043 1.00 86.75 93 PHE A C 1
ATOM 721 O O . PHE A 1 93 ? 8.595 -10.669 2.994 1.00 86.75 93 PHE A O 1
ATOM 728 N N . LEU A 1 94 ? 6.432 -10.108 3.147 1.00 87.31 94 LEU A N 1
ATOM 729 C CA . LEU A 1 94 ? 6.693 -8.674 3.213 1.00 87.31 94 LEU A CA 1
ATOM 730 C C . LEU A 1 94 ? 7.007 -8.245 4.652 1.00 87.31 94 LEU A C 1
ATOM 732 O O . LEU A 1 94 ? 6.188 -8.390 5.559 1.00 87.31 94 LEU A O 1
ATOM 736 N N . GLY A 1 95 ? 8.186 -7.661 4.860 1.00 84.81 95 GLY A N 1
ATOM 737 C CA . GLY A 1 95 ? 8.531 -6.994 6.113 1.00 84.81 95 GLY A CA 1
ATOM 738 C C . GLY A 1 95 ? 7.957 -5.579 6.153 1.00 84.81 95 GLY A C 1
ATOM 739 O O . GLY A 1 95 ? 8.503 -4.681 5.518 1.00 84.81 95 GLY A O 1
ATOM 740 N N . LEU A 1 96 ? 6.876 -5.361 6.907 1.00 90.31 96 LEU A N 1
ATOM 741 C CA . LEU A 1 96 ? 6.285 -4.031 7.082 1.00 90.31 96 LEU A CA 1
ATOM 742 C C . LEU A 1 96 ? 6.834 -3.367 8.350 1.00 90.31 96 LEU A C 1
ATOM 744 O O . LEU A 1 96 ? 6.607 -3.838 9.468 1.00 90.31 96 LEU A O 1
ATOM 748 N N . SER A 1 97 ? 7.516 -2.231 8.185 1.00 90.56 97 SER A N 1
ATOM 749 C CA . SER A 1 97 ? 8.014 -1.420 9.305 1.00 90.56 97 SER A CA 1
ATOM 750 C C . SER A 1 97 ? 6.878 -0.951 10.217 1.00 90.56 97 SER A C 1
ATOM 752 O O . SER A 1 97 ? 7.034 -0.971 11.437 1.00 90.56 97 SER A O 1
ATOM 754 N N . THR A 1 98 ? 5.712 -0.631 9.649 1.00 92.44 98 THR A N 1
ATOM 755 C CA . THR A 1 98 ? 4.505 -0.229 10.385 1.00 92.44 98 THR A CA 1
ATOM 756 C C . THR A 1 98 ? 4.103 -1.256 11.443 1.00 92.44 98 THR A C 1
ATOM 758 O O . THR A 1 98 ? 3.834 -0.883 12.581 1.00 92.44 98 THR A O 1
ATOM 761 N N . LEU A 1 99 ? 4.163 -2.558 11.132 1.00 92.50 99 LEU A N 1
ATOM 762 C CA . LEU A 1 99 ? 3.848 -3.614 12.105 1.00 92.50 99 LEU A CA 1
ATOM 763 C C . LEU A 1 99 ? 4.841 -3.631 13.276 1.00 92.50 99 LEU A C 1
ATOM 765 O O . LEU A 1 99 ? 4.460 -3.877 14.420 1.00 92.50 99 LEU A O 1
ATOM 769 N N . SER A 1 100 ? 6.115 -3.330 13.008 1.00 91.94 100 SER A N 1
ATOM 770 C CA . SER A 1 100 ? 7.133 -3.223 14.059 1.00 91.94 100 SER A CA 1
ATOM 771 C C . SER A 1 100 ? 6.884 -2.021 14.970 1.00 91.94 100 SER A C 1
ATOM 773 O O . SER A 1 100 ? 7.003 -2.160 16.187 1.00 91.94 100 SER A O 1
ATOM 775 N N . VAL A 1 101 ? 6.496 -0.877 14.395 1.00 93.50 101 VAL A N 1
ATOM 776 C CA . VAL A 1 101 ? 6.128 0.335 15.145 1.00 93.50 101 VAL A CA 1
ATOM 777 C C . VAL A 1 101 ? 4.898 0.079 16.016 1.00 93.50 101 VAL A C 1
ATOM 779 O O . VAL A 1 101 ? 4.933 0.374 17.207 1.00 93.50 101 VAL A O 1
ATOM 782 N N . MET A 1 102 ? 3.846 -0.534 15.466 1.00 94.06 102 MET A N 1
ATOM 783 C CA . MET A 1 102 ? 2.623 -0.854 16.213 1.00 94.06 102 MET A CA 1
ATOM 784 C C . MET A 1 102 ? 2.892 -1.795 17.391 1.00 94.06 102 MET A C 1
ATOM 786 O O . MET A 1 102 ? 2.407 -1.558 18.496 1.00 94.06 102 MET A O 1
ATOM 790 N N . ARG A 1 103 ? 3.709 -2.838 17.187 1.00 93.81 103 ARG A N 1
ATOM 791 C CA . ARG A 1 103 ? 4.099 -3.762 18.261 1.00 93.81 103 ARG A CA 1
ATOM 792 C C . ARG A 1 103 ? 4.843 -3.045 19.387 1.00 93.81 103 ARG A C 1
ATOM 794 O O . ARG A 1 103 ? 4.573 -3.302 20.558 1.00 93.81 103 ARG A O 1
ATOM 801 N N . GLU A 1 104 ? 5.781 -2.165 19.044 1.00 95.44 104 GLU A N 1
ATOM 802 C CA . GLU A 1 104 ? 6.542 -1.415 20.046 1.00 95.44 104 GLU A CA 1
ATOM 803 C C . GLU A 1 104 ? 5.661 -0.399 20.785 1.00 95.44 104 GLU A C 1
ATOM 805 O O . GLU A 1 104 ? 5.747 -0.290 22.008 1.00 95.44 104 GLU A O 1
ATOM 810 N N . ALA A 1 105 ? 4.746 0.271 20.079 1.00 94.94 105 ALA A N 1
ATOM 811 C CA . ALA A 1 105 ? 3.751 1.146 20.692 1.00 94.94 105 ALA A CA 1
ATOM 812 C C . ALA A 1 105 ? 2.867 0.382 21.695 1.00 94.94 105 ALA A C 1
ATOM 814 O O . ALA A 1 105 ? 2.736 0.811 22.842 1.00 94.94 105 ALA A O 1
ATOM 815 N N . GLY A 1 106 ? 2.339 -0.788 21.316 1.00 95.75 106 GLY A N 1
ATOM 816 C CA . GLY A 1 106 ? 1.553 -1.645 22.212 1.00 95.75 106 GLY A CA 1
ATOM 817 C C . GLY A 1 106 ? 2.336 -2.086 23.454 1.00 95.75 106 GLY A C 1
ATOM 818 O O . GLY A 1 106 ? 1.818 -2.021 24.570 1.00 95.75 106 GLY A O 1
ATOM 819 N N . ARG A 1 107 ? 3.618 -2.448 23.290 1.00 96.62 107 ARG A N 1
ATOM 820 C CA . ARG A 1 107 ? 4.515 -2.799 24.404 1.00 96.62 107 ARG A CA 1
ATOM 821 C C . ARG A 1 107 ? 4.666 -1.643 25.399 1.00 96.62 107 ARG A C 1
ATOM 823 O O . ARG A 1 107 ? 4.539 -1.857 26.603 1.00 96.62 107 ARG A O 1
ATOM 830 N N . LEU A 1 108 ? 4.918 -0.431 24.901 1.00 97.62 108 LEU A N 1
ATOM 831 C CA . LEU A 1 108 ? 5.097 0.771 25.722 1.00 97.62 108 LEU A CA 1
ATOM 832 C C . LEU A 1 108 ? 3.805 1.187 26.439 1.00 97.62 108 LEU A C 1
ATOM 834 O O . LEU A 1 108 ? 3.851 1.591 27.602 1.00 97.62 108 LEU A O 1
ATOM 838 N N . ILE A 1 109 ? 2.652 1.059 25.776 1.00 96.69 109 ILE A N 1
ATOM 839 C CA . ILE A 1 109 ? 1.341 1.329 26.382 1.00 96.69 109 ILE A CA 1
ATOM 840 C C . ILE A 1 109 ? 1.073 0.347 27.528 1.00 96.69 109 ILE A C 1
ATOM 842 O O . ILE A 1 109 ? 0.695 0.780 28.618 1.00 96.69 109 ILE A O 1
ATOM 846 N N . LYS A 1 110 ? 1.347 -0.949 27.330 1.00 97.31 110 LYS A N 1
ATOM 847 C CA . LYS A 1 110 ? 1.210 -1.971 28.378 1.00 97.31 110 LYS A CA 1
ATOM 848 C C . LYS A 1 110 ? 2.115 -1.690 29.574 1.00 97.31 110 LYS A C 1
ATOM 850 O O . LYS A 1 110 ? 1.662 -1.772 30.710 1.00 97.31 110 LYS A O 1
ATOM 855 N N . GLU A 1 111 ? 3.369 -1.317 29.327 1.00 97.75 111 GLU A N 1
ATOM 856 C CA . GLU A 1 111 ? 4.344 -0.999 30.376 1.00 97.75 111 GLU A CA 1
ATOM 857 C C . GLU A 1 111 ? 3.921 0.211 31.224 1.00 97.75 111 GLU A C 1
ATOM 859 O O . GLU A 1 111 ? 4.062 0.191 32.445 1.00 97.75 111 GLU A O 1
ATOM 864 N N . ARG A 1 112 ? 3.380 1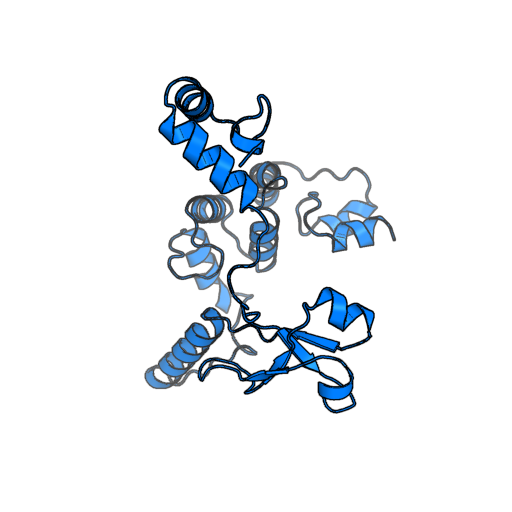.259 30.592 1.00 97.94 112 ARG A N 1
ATOM 865 C CA . ARG A 1 112 ? 3.042 2.518 31.273 1.00 97.94 112 ARG A CA 1
ATOM 866 C C . ARG A 1 112 ? 1.636 2.546 31.868 1.00 97.94 112 ARG A C 1
ATOM 868 O O . ARG A 1 112 ? 1.435 3.154 32.916 1.00 97.94 112 ARG A O 1
ATOM 875 N N . HIS A 1 113 ? 0.670 1.943 31.184 1.00 96.81 113 HIS A N 1
ATOM 876 C CA . HIS A 1 113 ? -0.755 2.072 31.499 1.00 96.81 113 HIS A CA 1
ATOM 877 C C . HIS A 1 113 ? -1.412 0.744 31.888 1.00 96.81 113 HIS A C 1
ATOM 879 O O . HIS A 1 113 ? -2.566 0.747 32.302 1.00 96.81 113 HIS A O 1
ATOM 885 N N . GLY A 1 114 ? -0.712 -0.390 31.759 1.00 96.69 114 GLY A N 1
ATOM 886 C CA . GLY A 1 114 ? -1.274 -1.718 32.028 1.00 96.69 114 GLY A CA 1
ATOM 887 C C . GLY A 1 114 ? -2.310 -2.184 30.998 1.00 96.69 114 GLY A C 1
ATOM 888 O O . GLY A 1 114 ? -2.936 -3.220 31.201 1.00 96.69 114 GLY A O 1
ATOM 889 N N . ILE A 1 115 ? -2.494 -1.437 29.905 1.00 95.38 115 ILE A N 1
ATOM 890 C CA . ILE A 1 115 ? -3.458 -1.735 28.839 1.00 95.38 115 ILE A CA 1
ATOM 891 C C . ILE A 1 115 ? -2.758 -2.544 27.747 1.00 95.38 115 ILE A C 1
ATOM 893 O O . ILE A 1 115 ? -1.711 -2.143 27.243 1.00 95.38 115 ILE A O 1
ATOM 897 N N . GLU A 1 116 ? -3.336 -3.680 27.368 1.00 95.62 116 GLU A N 1
ATOM 898 C CA . GLU A 1 116 ? -2.768 -4.577 26.364 1.00 95.62 116 GLU A CA 1
ATOM 899 C C . GLU A 1 116 ? -3.472 -4.433 25.014 1.00 95.62 116 GLU A C 1
ATOM 901 O O . GLU A 1 116 ? -4.602 -4.890 24.837 1.00 95.62 116 GLU A O 1
ATOM 906 N N . TYR A 1 117 ? -2.764 -3.835 24.053 1.00 94.50 117 TYR A N 1
ATOM 907 C CA . TYR A 1 117 ? -3.189 -3.775 22.658 1.00 94.50 117 TYR A CA 1
ATOM 908 C C . TYR A 1 117 ? -2.431 -4.785 21.791 1.00 94.50 117 TYR A C 1
ATOM 910 O O . TYR A 1 117 ? -1.205 -4.897 21.858 1.00 94.50 117 TYR A O 1
ATOM 918 N N . THR A 1 118 ? -3.176 -5.485 20.944 1.00 92.44 118 THR A N 1
ATOM 919 C CA . THR A 1 118 ? -2.722 -6.412 19.906 1.00 92.44 118 THR A CA 1
ATOM 920 C C . THR A 1 118 ? -3.348 -6.004 18.572 1.00 92.44 118 THR A C 1
ATOM 922 O O . THR A 1 118 ? -4.310 -5.242 18.532 1.00 92.44 118 THR A O 1
ATOM 925 N N . LEU A 1 119 ? -2.845 -6.532 17.453 1.00 88.12 119 LEU A N 1
ATOM 926 C CA . LEU A 1 119 ? -3.435 -6.253 16.133 1.00 88.12 119 LEU A CA 1
ATOM 927 C C . LEU A 1 119 ? -4.899 -6.713 16.009 1.00 88.12 119 LEU A C 1
ATOM 929 O O . LEU A 1 119 ? -5.598 -6.273 15.107 1.00 88.12 119 LEU A O 1
ATOM 933 N N . GLU A 1 120 ? -5.350 -7.589 16.905 1.00 90.88 120 GLU A N 1
ATOM 934 C CA . GLU A 1 120 ? -6.690 -8.176 16.895 1.00 90.88 120 GLU A CA 1
ATOM 935 C C . GLU A 1 120 ? -7.694 -7.373 17.733 1.00 90.88 120 GLU A C 1
ATOM 937 O O . GLU A 1 120 ? -8.896 -7.552 17.564 1.00 90.88 120 GLU A O 1
ATOM 942 N N . ASN A 1 121 ? -7.226 -6.519 18.653 1.00 93.38 121 ASN A N 1
ATOM 943 C CA . ASN A 1 121 ? -8.090 -5.852 19.632 1.00 93.38 121 ASN A CA 1
ATOM 944 C C . ASN A 1 121 ? -8.024 -4.316 19.607 1.00 93.38 121 ASN A C 1
ATOM 946 O O . ASN A 1 121 ? -8.708 -3.676 20.406 1.00 93.38 121 ASN A O 1
ATOM 950 N N . ILE A 1 122 ? -7.203 -3.722 18.734 1.00 92.56 122 ILE A N 1
ATOM 951 C CA . ILE A 1 122 ? -7.158 -2.266 18.579 1.00 92.56 122 ILE A CA 1
ATOM 952 C C . ILE A 1 122 ? -8.517 -1.798 18.032 1.00 92.56 122 ILE A C 1
ATOM 954 O O . ILE A 1 122 ? -8.925 -2.253 16.961 1.00 92.56 122 ILE A O 1
ATOM 958 N N . PRO A 1 123 ? -9.225 -0.898 18.737 1.00 91.50 123 PRO A N 1
ATOM 959 C CA . PRO A 1 123 ? -10.501 -0.376 18.271 1.00 91.50 123 PRO A CA 1
ATOM 960 C C . PRO A 1 123 ? -10.289 0.541 17.060 1.00 91.50 123 PRO A C 1
ATOM 962 O O . PRO A 1 123 ? -9.407 1.398 17.073 1.00 91.50 123 PRO A O 1
ATOM 965 N N . TYR A 1 124 ? -11.108 0.365 16.025 1.00 91.25 124 TYR A N 1
ATOM 966 C CA . TYR A 1 124 ? -11.083 1.176 14.798 1.00 91.25 124 TYR A CA 1
ATOM 967 C C . TYR A 1 124 ? -12.451 1.786 14.448 1.00 91.25 124 TYR A C 1
ATOM 969 O O . TYR A 1 124 ? -12.573 2.515 13.467 1.00 91.25 124 TYR A O 1
ATOM 977 N N . GLU A 1 125 ? -13.462 1.527 15.278 1.00 91.62 125 GLU A N 1
ATOM 978 C CA . GLU A 1 125 ? -14.839 1.992 15.127 1.00 91.62 125 GLU A CA 1
ATOM 979 C C . GLU A 1 125 ? -15.432 2.400 16.482 1.00 91.62 125 GLU A C 1
ATOM 981 O O . GLU A 1 125 ? -14.898 2.074 17.549 1.00 91.62 125 GLU A O 1
ATOM 986 N N . GLY A 1 126 ? -16.575 3.085 16.427 1.00 89.56 126 GLY A N 1
ATOM 987 C CA . GLY A 1 126 ? -17.323 3.529 17.599 1.00 89.56 126 GLY A CA 1
ATOM 988 C C . GLY A 1 126 ? -16.659 4.688 18.346 1.00 89.56 126 GLY A C 1
ATOM 989 O O . GLY A 1 126 ? -15.677 5.270 17.891 1.00 89.56 126 GLY A O 1
ATOM 990 N N . GLU A 1 127 ? -17.201 5.008 19.523 1.00 89.88 127 GLU A N 1
ATOM 991 C CA . GLU A 1 127 ? -16.756 6.147 20.347 1.00 89.88 127 GLU A CA 1
ATOM 992 C C . GLU A 1 127 ? -15.266 6.060 20.718 1.00 89.88 127 GLU A C 1
ATOM 994 O O . GLU A 1 127 ? -14.571 7.067 20.781 1.00 89.88 127 GLU A O 1
ATOM 999 N N . VAL A 1 128 ? -14.730 4.846 20.890 1.00 89.44 128 VAL A N 1
ATOM 1000 C CA . VAL A 1 128 ? -13.317 4.636 21.256 1.00 89.44 128 VAL A CA 1
ATOM 1001 C C . VAL A 1 128 ? -12.354 5.054 20.130 1.00 89.44 128 VAL A C 1
ATOM 1003 O O . VAL A 1 128 ? -11.188 5.335 20.398 1.00 89.44 128 VAL A O 1
ATOM 1006 N N . ALA A 1 129 ? -12.824 5.118 18.880 1.00 92.19 129 ALA A N 1
ATOM 1007 C CA . ALA A 1 129 ? -12.034 5.535 17.722 1.00 92.19 129 ALA A CA 1
ATOM 1008 C C . ALA A 1 129 ? -12.215 7.022 17.350 1.00 92.19 129 ALA A C 1
ATOM 1010 O O . ALA A 1 129 ? -11.530 7.511 16.450 1.00 92.19 129 ALA A O 1
ATOM 1011 N N . GLU A 1 130 ? -13.093 7.766 18.032 1.00 93.56 130 GLU A N 1
ATOM 1012 C CA . GLU A 1 130 ? -13.411 9.166 17.703 1.00 93.56 130 GLU A CA 1
ATOM 1013 C C . GLU A 1 130 ? -12.177 10.083 17.754 1.00 93.56 130 GLU A C 1
ATOM 1015 O O . GLU A 1 130 ? -11.960 10.907 16.859 1.00 93.56 130 GLU A O 1
ATOM 1020 N N . ASP A 1 131 ? -11.302 9.880 18.742 1.00 93.81 131 ASP A N 1
ATOM 1021 C CA . ASP A 1 131 ? -10.040 10.620 18.857 1.00 93.81 131 ASP A CA 1
ATOM 1022 C C . ASP A 1 131 ? -9.109 10.360 17.659 1.00 93.81 131 ASP A C 1
ATOM 1024 O O . ASP A 1 131 ? -8.413 11.268 17.194 1.00 93.81 131 ASP A O 1
ATOM 1028 N N . ALA A 1 132 ? -9.124 9.143 17.102 1.00 94.50 132 ALA A N 1
ATOM 1029 C CA . ALA A 1 132 ? -8.340 8.809 15.915 1.00 94.50 132 ALA A CA 1
ATOM 1030 C C . ALA A 1 132 ? -8.885 9.527 14.670 1.00 94.50 132 ALA A C 1
ATOM 1032 O O . ALA A 1 132 ? -8.112 10.090 13.893 1.00 94.50 132 ALA A O 1
ATOM 1033 N N . PHE A 1 133 ? -10.208 9.584 14.503 1.00 95.69 133 PHE A N 1
ATOM 1034 C CA . PHE A 1 133 ? -10.847 10.345 13.424 1.00 95.69 133 PHE A CA 1
ATOM 1035 C C . PHE A 1 133 ? -10.625 11.854 13.557 1.00 95.69 133 PHE A C 1
ATOM 1037 O O . PHE A 1 133 ? -10.396 12.541 12.556 1.00 95.69 133 PHE A O 1
ATOM 1044 N N . THR A 1 134 ? -10.598 12.370 14.786 1.00 95.75 134 THR A N 1
ATOM 1045 C CA . THR A 1 134 ? -10.256 13.768 15.072 1.00 95.75 134 THR A CA 1
ATOM 1046 C C . THR A 1 134 ? -8.814 14.081 14.666 1.00 95.75 134 THR A C 1
ATOM 1048 O O . THR A 1 134 ? -8.571 15.084 13.992 1.00 95.75 134 THR A O 1
ATOM 1051 N N . LEU A 1 135 ? -7.862 13.197 14.993 1.00 95.88 135 LEU A N 1
ATOM 1052 C CA . LEU A 1 135 ? -6.465 13.312 14.557 1.00 95.88 135 LEU A CA 1
ATOM 1053 C C . LEU A 1 135 ? -6.333 13.274 13.026 1.00 95.88 135 LEU A C 1
ATOM 1055 O O . LEU A 1 135 ? -5.586 14.060 12.448 1.00 95.88 135 LEU A O 1
ATOM 1059 N N . LEU A 1 136 ? -7.060 12.379 12.353 1.00 96.44 136 LEU A N 1
ATOM 1060 C CA . LEU A 1 136 ? -7.063 12.318 10.890 1.00 96.44 136 LEU A CA 1
ATOM 1061 C C . LEU A 1 136 ? -7.609 13.618 10.288 1.00 96.44 136 LEU A C 1
ATOM 1063 O O . LEU A 1 136 ? -6.985 14.202 9.404 1.00 96.44 136 LEU A O 1
ATOM 1067 N N . SER A 1 137 ? -8.726 14.112 10.820 1.00 96.31 137 SER A N 1
ATOM 1068 C CA . SER A 1 137 ? -9.397 15.335 10.367 1.00 96.31 137 SER A CA 1
ATOM 1069 C C . SER A 1 137 ? -8.571 16.604 10.599 1.00 96.31 137 SER A C 1
ATOM 1071 O O . SER A 1 137 ? -8.701 17.568 9.845 1.00 96.31 137 SER A O 1
ATOM 1073 N N . SER A 1 138 ? -7.695 16.635 11.610 1.00 96.06 138 SER A N 1
ATOM 1074 C CA . SER A 1 138 ? -6.798 17.779 11.834 1.00 96.06 138 SER A CA 1
ATOM 1075 C C . SER A 1 138 ? -5.698 17.884 10.773 1.00 96.06 138 SER A C 1
ATOM 1077 O O . SER A 1 138 ? -5.103 18.946 10.591 1.00 96.06 138 SER A O 1
ATOM 1079 N N . GLY A 1 139 ? -5.413 16.788 10.059 1.00 93.94 139 GLY A N 1
ATOM 1080 C CA . GLY A 1 139 ? -4.290 16.696 9.135 1.00 93.94 139 GLY A CA 1
ATOM 1081 C C . GLY A 1 139 ? -2.927 16.634 9.836 1.00 93.94 139 GLY A C 1
ATOM 1082 O O . GLY A 1 139 ? -1.899 16.683 9.156 1.00 93.94 139 GLY A O 1
ATOM 1083 N N . GLU A 1 140 ? -2.860 16.500 11.165 1.00 95.06 140 GLU A N 1
ATOM 1084 C CA . GLU A 1 140 ? -1.617 16.329 11.942 1.00 95.06 140 GLU A CA 1
ATOM 1085 C C . GLU A 1 140 ? -1.139 14.865 11.965 1.00 95.06 140 GLU A C 1
ATOM 1087 O O . GLU A 1 140 ? -0.701 14.324 12.973 1.00 95.06 140 GLU A O 1
ATOM 1092 N N . VAL A 1 141 ? -1.189 14.216 10.805 1.00 94.12 141 VAL A N 1
ATOM 1093 C CA . VAL A 1 141 ? -1.001 12.767 10.630 1.00 94.12 141 VAL A CA 1
ATOM 1094 C C . VAL A 1 141 ? 0.451 12.364 10.339 1.00 94.12 141 VAL A C 1
ATOM 1096 O O . VAL A 1 141 ? 0.719 11.420 9.599 1.00 94.12 141 VAL A O 1
ATOM 1099 N N . SER A 1 142 ? 1.418 13.096 10.894 1.00 92.75 142 SER A N 1
ATOM 1100 C CA . SER A 1 142 ? 2.839 12.763 10.729 1.00 92.75 142 SER A CA 1
ATOM 1101 C C . SER A 1 142 ? 3.141 11.405 11.368 1.00 92.75 142 SER A C 1
ATOM 1103 O O . SER A 1 142 ? 2.865 11.212 12.549 1.00 92.75 142 SER A O 1
ATOM 1105 N N . GLY A 1 143 ? 3.734 10.475 10.614 1.00 90.25 143 GLY A N 1
ATOM 1106 C CA . GLY A 1 143 ? 3.984 9.107 11.076 1.00 90.25 143 GLY A CA 1
ATOM 1107 C C . GLY A 1 143 ? 2.755 8.188 11.076 1.00 90.25 143 GLY A C 1
ATOM 1108 O O . GLY A 1 143 ? 2.853 7.058 11.556 1.00 90.25 143 GLY A O 1
ATOM 1109 N N . VAL A 1 144 ? 1.610 8.634 10.542 1.00 93.56 144 VAL A N 1
ATOM 1110 C CA . VAL A 1 144 ? 0.438 7.776 10.324 1.00 93.56 144 VAL A CA 1
ATOM 1111 C C . VAL A 1 144 ? 0.534 7.160 8.934 1.00 93.56 144 VAL A C 1
ATOM 1113 O O . VAL A 1 144 ? 0.501 7.855 7.921 1.00 93.56 144 VAL A O 1
ATOM 1116 N N . PHE A 1 145 ? 0.639 5.835 8.892 1.00 93.62 145 PHE A N 1
ATOM 1117 C CA . PHE A 1 145 ? 0.879 5.084 7.665 1.00 93.62 145 PHE A CA 1
ATOM 1118 C C . PHE A 1 145 ? -0.107 5.441 6.536 1.00 93.62 145 PHE A C 1
ATOM 1120 O O . PHE A 1 145 ? -1.299 5.621 6.762 1.00 93.62 145 PHE A O 1
ATOM 1127 N N . GLN A 1 146 ? 0.419 5.511 5.309 1.00 91.81 146 GLN A N 1
ATOM 1128 C CA . GLN A 1 146 ? -0.267 5.841 4.049 1.00 91.81 146 GLN A CA 1
ATOM 1129 C C . GLN A 1 146 ? -0.779 7.270 3.878 1.00 91.81 146 GLN A C 1
ATOM 1131 O O . GLN A 1 146 ? -0.889 7.682 2.732 1.00 91.81 146 GLN A O 1
ATOM 1136 N N . VAL A 1 147 ? -1.026 8.052 4.930 1.00 92.88 147 VAL A N 1
ATOM 1137 C CA . VAL A 1 147 ? -1.730 9.347 4.808 1.00 92.88 147 VAL A CA 1
ATOM 1138 C C . VAL A 1 147 ? -0.848 10.586 5.015 1.00 92.88 147 VAL A C 1
ATOM 1140 O O . VAL A 1 147 ? -1.339 11.704 5.146 1.00 92.88 147 VAL A O 1
ATOM 1143 N N . GLU A 1 148 ? 0.473 10.412 5.011 1.00 91.00 148 GLU A N 1
ATOM 1144 C CA . GLU A 1 148 ? 1.435 11.464 5.380 1.00 91.00 148 GLU A CA 1
ATOM 1145 C C . GLU A 1 148 ? 1.665 12.521 4.288 1.00 91.00 148 GLU A C 1
ATOM 1147 O O . GLU A 1 148 ? 2.155 13.620 4.569 1.00 91.00 148 GLU A O 1
ATOM 1152 N N . SER A 1 149 ? 1.350 12.199 3.028 1.00 92.38 149 SER A N 1
ATOM 1153 C CA . SER A 1 149 ? 1.651 13.087 1.901 1.00 92.38 149 SER A CA 1
ATOM 1154 C C . SER A 1 149 ? 0.881 14.407 2.005 1.00 92.38 149 SER A C 1
ATOM 1156 O O . SER A 1 149 ? -0.264 14.447 2.452 1.00 92.38 149 SER A O 1
ATOM 1158 N N . GLN A 1 150 ? 1.488 15.512 1.558 1.00 91.81 150 GLN A N 1
ATOM 1159 C CA . GLN A 1 150 ? 0.889 16.843 1.705 1.00 91.81 150 GLN A CA 1
ATOM 1160 C C . GLN A 1 150 ? -0.522 16.933 1.105 1.00 91.81 150 GLN A C 1
ATOM 1162 O O . GLN A 1 150 ? -1.391 17.578 1.688 1.00 91.81 150 GLN A O 1
ATOM 1167 N N . GLY A 1 151 ? -0.758 16.306 -0.049 1.00 92.00 151 GLY A N 1
ATOM 1168 C CA . GLY A 1 151 ? -2.082 16.330 -0.661 1.00 92.00 151 GLY A CA 1
ATOM 1169 C C . GLY A 1 151 ? -3.089 15.430 0.062 1.00 92.00 151 GLY A C 1
ATOM 1170 O O . GLY A 1 151 ? -4.221 15.861 0.245 1.00 92.00 151 GLY A O 1
ATOM 1171 N N . MET A 1 152 ? -2.680 14.271 0.595 1.00 93.50 152 MET A N 1
ATOM 1172 C CA . MET A 1 152 ? -3.570 13.445 1.431 1.00 93.50 152 MET A CA 1
ATOM 1173 C C . MET A 1 152 ? -3.970 14.160 2.715 1.00 93.50 152 MET A C 1
ATOM 1175 O O . MET A 1 152 ? -5.132 14.112 3.099 1.00 93.50 152 MET A O 1
ATOM 1179 N N . ARG A 1 153 ? -3.043 14.896 3.336 1.00 94.62 153 ARG A N 1
ATOM 1180 C CA . ARG A 1 153 ? -3.343 15.719 4.515 1.00 94.62 153 ARG A CA 1
ATOM 1181 C C . ARG A 1 153 ? -4.434 16.751 4.228 1.00 94.62 153 ARG A C 1
ATOM 1183 O O . ARG A 1 153 ? -5.343 16.897 5.031 1.00 94.62 153 ARG A O 1
ATOM 1190 N N . ARG A 1 154 ? -4.375 17.428 3.074 1.00 94.12 154 ARG A N 1
ATOM 1191 C CA . ARG A 1 154 ? -5.419 18.384 2.654 1.00 94.12 154 ARG A CA 1
ATOM 1192 C C . ARG A 1 154 ? -6.763 17.692 2.453 1.00 94.12 154 ARG A C 1
ATOM 1194 O O . ARG A 1 154 ? -7.760 18.154 2.995 1.00 94.12 154 ARG A O 1
ATOM 1201 N N . VAL A 1 155 ? -6.759 16.564 1.739 1.00 95.12 155 VAL A N 1
ATOM 1202 C CA . VAL A 1 155 ? -7.967 15.760 1.519 1.00 95.12 155 VAL A CA 1
ATOM 1203 C C . VAL A 1 155 ? -8.577 15.332 2.850 1.00 95.12 155 VAL A C 1
ATOM 1205 O O . VAL A 1 155 ? -9.774 15.487 3.024 1.00 95.12 155 VAL A O 1
ATOM 1208 N N . LEU A 1 156 ? -7.780 14.871 3.816 1.00 96.00 156 LEU A N 1
ATOM 1209 C CA . LEU A 1 156 ? -8.269 14.501 5.145 1.00 96.00 156 LEU A CA 1
ATOM 1210 C C . LEU A 1 156 ? -8.908 15.674 5.899 1.00 96.00 156 LEU A C 1
ATOM 1212 O O . LEU A 1 156 ? -9.955 15.493 6.515 1.00 96.00 156 LEU A O 1
ATOM 1216 N N . THR A 1 157 ? -8.314 16.868 5.836 1.00 96.06 157 THR A N 1
ATOM 1217 C CA . THR A 1 157 ? -8.859 18.063 6.500 1.00 96.06 157 THR A CA 1
ATOM 1218 C C . THR A 1 157 ? -10.174 18.542 5.880 1.00 96.06 157 THR A C 1
ATOM 1220 O O . THR A 1 157 ? -11.053 19.026 6.595 1.00 96.06 157 THR A O 1
ATOM 1223 N N . GLU A 1 158 ? -10.328 18.405 4.563 1.00 95.81 158 GLU A N 1
ATOM 1224 C CA . GLU A 1 158 ? -11.571 18.727 3.849 1.00 95.81 158 GLU A CA 1
ATOM 1225 C C . GLU A 1 158 ? -12.640 17.645 4.051 1.00 95.81 158 GLU A C 1
ATOM 1227 O O . GLU A 1 158 ? -13.807 17.942 4.310 1.00 95.81 158 GLU A O 1
ATOM 1232 N N . MET A 1 159 ? -12.227 16.380 3.973 1.00 95.94 159 MET A N 1
ATOM 1233 C CA . MET A 1 159 ? -13.089 15.219 4.120 1.00 95.94 159 MET A CA 1
ATOM 1234 C C . MET A 1 159 ? -13.613 15.103 5.546 1.00 95.94 159 MET A C 1
ATOM 1236 O O . MET A 1 159 ? -14.808 14.962 5.711 1.00 95.94 159 MET A O 1
ATOM 1240 N N . LYS A 1 160 ? -12.774 15.235 6.577 1.00 96.25 160 LYS A N 1
ATOM 1241 C CA . LYS A 1 160 ? -13.145 14.991 7.984 1.00 96.25 160 LYS A CA 1
ATOM 1242 C C . LYS A 1 160 ? -13.764 13.595 8.183 1.00 96.25 160 LYS A C 1
ATOM 1244 O O . LYS A 1 160 ? -14.955 13.483 8.478 1.00 96.25 160 LYS A O 1
ATOM 1249 N N . PRO A 1 161 ? -12.986 12.520 7.955 1.00 95.19 161 PRO A N 1
ATOM 1250 C CA . PRO A 1 161 ? -13.507 11.159 8.017 1.00 95.19 161 PRO A CA 1
ATOM 1251 C C . PRO A 1 161 ? -14.039 10.833 9.416 1.00 95.19 161 PRO A C 1
ATOM 1253 O O . PRO A 1 161 ? -13.376 11.116 10.408 1.00 95.19 161 PRO A O 1
ATOM 1256 N N . SER A 1 162 ? -15.208 10.196 9.477 1.00 93.25 162 SER A N 1
ATOM 1257 C CA . SER A 1 162 ? -15.874 9.774 10.723 1.00 93.25 162 SER A CA 1
ATOM 1258 C C . SER A 1 162 ? -16.078 8.259 10.858 1.00 93.25 162 SER A C 1
ATOM 1260 O O . SER A 1 162 ? -16.599 7.800 11.870 1.00 93.25 162 SER A O 1
ATOM 1262 N N . THR A 1 163 ? -15.701 7.483 9.839 1.00 93.31 163 THR A N 1
ATOM 1263 C CA . THR A 1 163 ? -15.852 6.020 9.805 1.00 93.31 163 THR A CA 1
ATOM 1264 C C . THR A 1 163 ? -14.625 5.385 9.168 1.00 93.31 163 THR A C 1
ATOM 1266 O O . THR A 1 163 ? -13.825 6.065 8.513 1.00 93.31 163 THR A O 1
ATOM 1269 N N . PHE A 1 164 ? -14.457 4.078 9.345 1.00 93.31 164 PHE A N 1
ATOM 1270 C CA . PHE A 1 164 ? -13.336 3.360 8.751 1.00 93.31 164 PHE A CA 1
ATOM 1271 C C . PHE A 1 164 ? -13.423 3.335 7.215 1.00 93.31 164 PHE A C 1
ATOM 1273 O O . PHE A 1 164 ? -12.420 3.553 6.531 1.00 93.31 164 PHE A O 1
ATOM 1280 N N . GLU A 1 165 ? -14.626 3.189 6.660 1.00 93.38 165 GLU A N 1
ATOM 1281 C CA . GLU A 1 165 ? -14.899 3.168 5.216 1.00 93.38 165 GLU A CA 1
ATOM 1282 C C . GLU A 1 165 ? -14.432 4.455 4.532 1.00 93.38 165 GLU A C 1
ATOM 1284 O O . GLU A 1 165 ? -13.923 4.417 3.413 1.00 93.38 165 GLU A O 1
ATOM 1289 N N . HIS A 1 166 ? -14.528 5.595 5.220 1.00 94.38 166 HIS A N 1
ATOM 1290 C CA . HIS A 1 166 ? -14.008 6.868 4.730 1.00 94.38 166 HIS A CA 1
ATOM 1291 C C . HIS A 1 166 ? -12.490 6.814 4.483 1.00 94.38 166 HIS A C 1
ATOM 1293 O O . HIS A 1 166 ? -12.006 7.306 3.460 1.00 94.38 166 HIS A O 1
ATOM 1299 N N . ILE A 1 167 ? -11.729 6.167 5.368 1.00 94.06 167 ILE A N 1
ATOM 1300 C CA . ILE A 1 167 ? -10.278 5.997 5.202 1.00 94.06 167 ILE A CA 1
ATOM 1301 C C . ILE A 1 167 ? -9.992 5.094 3.993 1.00 94.06 167 ILE A C 1
ATOM 1303 O O . ILE A 1 167 ? -9.147 5.427 3.158 1.00 94.06 167 ILE A O 1
ATOM 1307 N N . VAL A 1 168 ? -10.731 3.987 3.867 1.00 94.25 168 VAL A N 1
ATOM 1308 C CA . VAL A 1 168 ? -10.599 3.033 2.753 1.00 94.25 168 VAL A CA 1
ATOM 1309 C C . VAL A 1 168 ? -10.904 3.703 1.408 1.00 94.25 168 VAL A C 1
ATOM 1311 O O . VAL A 1 168 ? -10.126 3.567 0.454 1.00 94.25 168 VAL A O 1
ATOM 1314 N N . ALA A 1 169 ? -11.985 4.483 1.336 1.00 94.38 169 ALA A N 1
ATOM 1315 C CA . ALA A 1 169 ? -12.373 5.225 0.142 1.00 94.38 169 ALA A CA 1
ATOM 1316 C C . ALA A 1 169 ? -11.313 6.265 -0.234 1.00 94.38 169 ALA A C 1
ATOM 1318 O O . ALA A 1 169 ? -10.916 6.350 -1.396 1.00 94.38 169 ALA A O 1
ATOM 1319 N N . MET A 1 170 ? -10.790 7.007 0.745 1.00 94.00 170 MET A N 1
ATOM 1320 C CA . MET A 1 170 ? -9.759 8.020 0.516 1.00 94.00 170 MET A CA 1
ATOM 1321 C C . MET A 1 170 ? -8.473 7.413 -0.057 1.00 94.00 170 MET A C 1
ATOM 1323 O O . MET A 1 170 ? -7.979 7.888 -1.079 1.00 94.00 170 MET A O 1
ATOM 1327 N N . ILE A 1 171 ? -7.967 6.321 0.527 1.00 93.94 171 ILE A N 1
ATOM 1328 C CA . ILE A 1 171 ? -6.768 5.622 0.025 1.00 93.94 171 ILE A CA 1
ATOM 1329 C C . ILE A 1 171 ? -6.989 5.081 -1.398 1.00 93.94 171 ILE A C 1
ATOM 1331 O O . ILE A 1 171 ? -6.058 5.026 -2.209 1.00 93.94 171 ILE A O 1
ATOM 1335 N N . SER A 1 172 ? -8.220 4.679 -1.712 1.00 94.00 172 SER A N 1
ATOM 1336 C CA . SER A 1 172 ? -8.586 4.146 -3.026 1.00 94.00 172 SER A CA 1
ATOM 1337 C C . SER A 1 172 ? -8.697 5.245 -4.086 1.00 94.00 172 SER A C 1
ATOM 1339 O O . SER A 1 172 ? -8.193 5.081 -5.197 1.00 94.00 172 SER A O 1
ATOM 1341 N N . LEU A 1 173 ? -9.293 6.385 -3.728 1.00 93.44 173 LEU A N 1
ATOM 1342 C CA . LEU A 1 173 ? -9.481 7.543 -4.603 1.00 93.44 173 LEU A CA 1
ATOM 1343 C C . LEU A 1 173 ? -8.202 8.363 -4.809 1.00 93.44 173 LEU A C 1
ATOM 1345 O O . LEU A 1 173 ? -8.041 8.996 -5.851 1.00 93.44 173 LEU A O 1
ATOM 1349 N N . TYR A 1 174 ? -7.274 8.359 -3.850 1.00 93.06 174 TYR A N 1
ATOM 1350 C CA . TYR A 1 174 ? -6.029 9.125 -3.927 1.00 93.06 174 TYR A CA 1
ATOM 1351 C C . TYR A 1 174 ? -4.980 8.431 -4.819 1.00 93.06 174 TYR A C 1
ATOM 1353 O O . TYR A 1 174 ? -3.883 8.068 -4.393 1.00 93.06 174 TYR A O 1
ATOM 1361 N N . ARG A 1 175 ? -5.336 8.207 -6.089 1.00 90.00 175 ARG A N 1
ATOM 1362 C CA . ARG A 1 175 ? -4.501 7.579 -7.123 1.00 90.00 175 ARG A CA 1
ATOM 1363 C C . ARG A 1 175 ? -4.662 8.307 -8.464 1.00 90.00 175 ARG A C 1
ATOM 1365 O O . ARG A 1 175 ? -5.729 8.868 -8.719 1.00 90.00 175 ARG A O 1
ATOM 1372 N N . PRO A 1 176 ? -3.646 8.296 -9.348 1.00 85.81 176 PRO A N 1
ATOM 1373 C CA . PRO A 1 176 ? -3.778 8.856 -10.693 1.00 85.81 176 PRO A CA 1
ATOM 1374 C C . PRO A 1 176 ? -5.008 8.293 -11.421 1.00 85.81 176 PRO A C 1
ATOM 1376 O O . PRO A 1 176 ? -5.196 7.079 -11.457 1.00 85.81 176 PRO A O 1
ATOM 1379 N N . GLY A 1 177 ? -5.843 9.178 -11.973 1.00 87.12 177 GLY A N 1
ATOM 1380 C CA . GLY A 1 177 ? -7.168 8.849 -12.508 1.00 87.12 177 GLY A CA 1
ATOM 1381 C C . GLY A 1 177 ? -8.276 9.194 -11.505 1.00 87.12 177 GLY A C 1
ATOM 1382 O O . GLY A 1 177 ? -8.874 10.257 -11.646 1.00 87.12 177 GLY A O 1
ATOM 1383 N N . PRO A 1 178 ? -8.518 8.381 -10.456 1.00 89.69 178 PRO A N 1
ATOM 1384 C CA . PRO A 1 178 ? -9.611 8.620 -9.511 1.00 89.69 178 PRO A CA 1
ATOM 1385 C C . PRO A 1 178 ? -9.542 9.916 -8.681 1.00 89.69 178 PRO A C 1
ATOM 1387 O O . PRO A 1 178 ? -10.551 10.311 -8.095 1.00 89.69 178 PRO A O 1
ATOM 1390 N N . LEU A 1 179 ? -8.392 10.601 -8.647 1.00 91.19 179 LEU A N 1
ATOM 1391 C CA . LEU A 1 179 ? -8.202 11.871 -7.927 1.00 91.19 179 LEU A CA 1
ATOM 1392 C C . LEU A 1 179 ? -9.266 12.934 -8.255 1.00 91.19 179 LEU A C 1
ATOM 1394 O O . LEU A 1 179 ? -9.632 13.718 -7.380 1.00 91.19 179 LEU A O 1
ATOM 1398 N N . GLU A 1 180 ? -9.780 12.961 -9.488 1.00 92.81 180 GLU A N 1
ATOM 1399 C CA . GLU A 1 180 ? -10.796 13.933 -9.918 1.00 92.81 180 GLU A CA 1
ATOM 1400 C C . GLU A 1 180 ? -12.148 13.770 -9.202 1.00 92.81 180 GLU A C 1
ATOM 1402 O O . GLU A 1 180 ? -12.921 14.726 -9.116 1.00 92.81 180 GLU A O 1
ATOM 1407 N N . TYR A 1 181 ? -12.429 12.584 -8.651 1.00 93.94 181 TYR A N 1
ATOM 1408 C CA . TYR A 1 181 ? -13.693 12.286 -7.974 1.00 93.94 181 TYR A CA 1
ATOM 1409 C C . TYR A 1 181 ? -13.695 12.690 -6.498 1.00 93.94 181 TYR A C 1
ATOM 1411 O O . TYR A 1 181 ? -14.773 12.806 -5.915 1.00 93.94 181 TYR A O 1
ATOM 1419 N N . ILE A 1 182 ? -12.529 12.954 -5.894 1.00 95.56 182 ILE A N 1
ATOM 1420 C CA . ILE A 1 182 ? -12.417 13.315 -4.470 1.00 95.56 182 ILE A CA 1
ATOM 1421 C C . ILE A 1 182 ? -13.292 14.528 -4.108 1.00 95.56 182 ILE A C 1
ATOM 1423 O O . ILE A 1 182 ? -14.048 14.429 -3.141 1.00 95.56 182 ILE A O 1
ATOM 1427 N N . PRO A 1 183 ? -13.294 15.645 -4.867 1.00 95.50 183 PRO A N 1
ATOM 1428 C CA . PRO A 1 183 ? -14.141 16.787 -4.528 1.00 95.50 183 PRO A CA 1
ATOM 1429 C C . PRO A 1 183 ? -15.640 16.460 -4.545 1.00 95.50 183 PRO A C 1
ATOM 1431 O O . PRO A 1 183 ? -16.381 16.949 -3.698 1.00 95.50 183 PRO A O 1
ATOM 1434 N N . ALA A 1 184 ? -16.099 15.640 -5.498 1.00 95.31 184 ALA A N 1
ATOM 1435 C CA . ALA A 1 184 ? -17.499 15.216 -5.562 1.00 95.31 184 ALA A CA 1
ATOM 1436 C C . ALA A 1 184 ? -17.847 14.259 -4.416 1.00 95.31 184 ALA A C 1
ATOM 1438 O O . ALA A 1 184 ? -18.904 14.399 -3.806 1.00 95.31 184 ALA A O 1
ATOM 1439 N N . PHE A 1 185 ? -16.938 13.339 -4.083 1.00 96.12 185 PHE A N 1
ATOM 1440 C CA . PHE A 1 185 ? -17.080 12.448 -2.936 1.00 96.12 185 PHE A CA 1
ATOM 1441 C C . PHE A 1 185 ? -17.275 13.251 -1.644 1.00 96.12 185 PHE A C 1
ATOM 1443 O O . PHE A 1 185 ? -18.254 13.036 -0.940 1.00 96.12 185 PHE A O 1
ATOM 1450 N N . ILE A 1 186 ? -16.400 14.229 -1.377 1.00 96.69 186 ILE A N 1
ATOM 1451 C CA . ILE A 1 186 ? -16.452 15.067 -0.169 1.00 96.69 186 ILE A CA 1
ATOM 1452 C C . ILE A 1 186 ? -17.753 15.879 -0.102 1.00 96.69 186 ILE A C 1
ATOM 1454 O O . ILE A 1 186 ? -18.417 15.879 0.931 1.00 96.69 186 ILE A O 1
ATOM 1458 N N . ARG A 1 187 ? -18.168 16.534 -1.197 1.00 97.06 187 ARG A N 1
ATOM 1459 C CA . ARG A 1 187 ? -19.424 17.309 -1.208 1.00 97.06 187 ARG A CA 1
ATOM 1460 C C . ARG A 1 187 ? -20.648 16.441 -0.943 1.00 97.06 187 ARG A C 1
ATOM 1462 O O . ARG A 1 187 ? -21.532 16.844 -0.195 1.00 97.06 187 ARG A O 1
ATOM 1469 N N . ARG A 1 188 ? -20.712 15.250 -1.543 1.00 96.38 188 ARG A N 1
ATOM 1470 C CA . ARG A 1 188 ? -21.828 14.317 -1.327 1.00 96.38 188 ARG A CA 1
ATOM 1471 C C . ARG A 1 188 ? -21.833 13.749 0.084 1.00 96.38 188 ARG A C 1
ATOM 1473 O O . ARG A 1 188 ? -22.895 13.656 0.689 1.00 96.38 188 ARG A O 1
ATOM 1480 N N . MET A 1 189 ? -20.652 13.445 0.617 1.00 95.19 189 MET A N 1
ATOM 1481 C CA . MET A 1 189 ? -20.470 13.009 1.998 1.00 95.19 189 MET A CA 1
ATOM 1482 C C . MET A 1 189 ? -20.991 14.054 2.997 1.00 95.19 189 MET A C 1
ATOM 1484 O O . MET A 1 189 ? -21.693 13.707 3.942 1.00 95.19 189 MET A O 1
ATOM 1488 N N . HIS A 1 190 ? -20.714 15.339 2.755 1.00 95.81 190 HIS A N 1
ATOM 1489 C CA . HIS A 1 190 ? -21.204 16.451 3.585 1.00 95.81 190 HIS A CA 1
ATOM 1490 C C . HIS A 1 190 ? -22.648 16.880 3.271 1.00 95.81 190 HIS A C 1
ATOM 1492 O O . HIS A 1 190 ? -23.165 17.805 3.896 1.00 95.81 190 HIS A O 1
ATOM 1498 N N . GLY A 1 191 ? -23.318 16.233 2.311 1.00 94.81 191 GLY A N 1
ATOM 1499 C CA . GLY A 1 191 ? -24.679 16.583 1.889 1.00 94.81 191 GLY A CA 1
ATOM 1500 C C . GLY A 1 191 ? -24.791 17.908 1.121 1.00 94.81 191 GLY A C 1
ATOM 1501 O O . GLY A 1 191 ? -25.889 18.438 0.962 1.00 94.81 191 GLY A O 1
ATOM 1502 N N . GLU A 1 192 ? -23.674 18.449 0.635 1.00 95.88 192 GLU A N 1
ATOM 1503 C CA . GLU A 1 192 ? -23.601 19.676 -0.172 1.00 95.88 192 GLU A CA 1
ATOM 1504 C C . GLU A 1 192 ? -23.960 19.428 -1.648 1.00 95.88 192 GLU A C 1
ATOM 1506 O O . GLU A 1 192 ? -24.289 20.359 -2.384 1.00 95.88 192 GLU A O 1
ATOM 1511 N N . GLU A 1 193 ? -23.907 18.169 -2.088 1.00 95.62 193 GLU A N 1
ATOM 1512 C CA . GLU A 1 193 ? -24.289 17.711 -3.424 1.00 95.62 193 GLU A CA 1
ATOM 1513 C C . GLU A 1 193 ? -25.209 16.481 -3.296 1.00 95.62 193 GLU A C 1
ATOM 1515 O O . GLU A 1 193 ? -24.877 15.557 -2.548 1.00 95.62 193 GLU A O 1
ATOM 1520 N N . PRO A 1 194 ? -26.359 16.424 -3.997 1.00 93.69 194 PRO A N 1
ATOM 1521 C CA . PRO A 1 194 ? -27.234 15.259 -3.944 1.00 93.69 194 PRO A CA 1
ATOM 1522 C C . PRO A 1 194 ? -26.577 14.038 -4.599 1.00 93.69 194 PRO A C 1
ATOM 1524 O O . PRO A 1 194 ? -25.938 14.135 -5.648 1.00 93.69 194 PRO A O 1
ATOM 1527 N N . VAL A 1 195 ? -26.781 12.861 -4.005 1.00 94.31 195 VAL A N 1
ATOM 1528 C CA . VAL A 1 195 ? -26.360 11.594 -4.610 1.00 94.31 195 VAL A CA 1
ATOM 1529 C C . VAL A 1 195 ? -27.431 11.129 -5.593 1.00 94.31 195 VAL A C 1
ATOM 1531 O O . VAL A 1 195 ? -28.519 10.711 -5.197 1.00 94.31 195 VAL A O 1
ATOM 1534 N N . GLU A 1 196 ? -27.121 11.188 -6.886 1.00 89.75 196 GLU A N 1
ATOM 1535 C CA . GLU A 1 196 ? -28.003 10.695 -7.943 1.00 89.75 196 GLU A CA 1
ATOM 1536 C C . GLU A 1 196 ? -27.571 9.310 -8.430 1.00 89.75 196 GLU A C 1
ATOM 1538 O O . GLU A 1 196 ? -26.440 9.100 -8.876 1.00 89.75 196 GLU A O 1
ATOM 1543 N N . TYR A 1 197 ? -28.507 8.361 -8.407 1.00 91.88 197 TYR A N 1
ATOM 1544 C CA . TYR A 1 197 ? -28.303 7.020 -8.942 1.00 91.88 197 TYR A CA 1
ATOM 1545 C C . TYR A 1 197 ? -29.009 6.882 -10.289 1.00 91.88 197 TYR A C 1
ATOM 1547 O O . TYR A 1 197 ? -30.211 7.114 -10.400 1.00 91.88 197 TYR A O 1
ATOM 1555 N N . LYS A 1 198 ? -28.287 6.413 -11.313 1.00 87.88 198 LYS A N 1
ATOM 1556 C CA . LYS A 1 198 ? -28.873 6.152 -12.642 1.00 87.88 198 LYS A CA 1
ATOM 1557 C C . LYS A 1 198 ? -29.934 5.046 -12.630 1.00 87.88 198 LYS A C 1
ATOM 1559 O O . LYS A 1 198 ? -30.757 4.980 -13.537 1.00 87.88 198 LYS A O 1
ATOM 1564 N N . HIS A 1 199 ? -29.896 4.160 -11.636 1.00 89.94 199 HIS A N 1
ATOM 1565 C CA . HIS A 1 199 ? -30.859 3.079 -11.468 1.00 89.94 199 HIS A CA 1
ATOM 1566 C C . HIS A 1 199 ? -30.966 2.685 -9.981 1.00 89.94 199 HIS A C 1
ATOM 1568 O O . HIS A 1 199 ? -29.933 2.652 -9.310 1.00 89.94 199 HIS A O 1
ATOM 1574 N N . PRO A 1 200 ? -32.157 2.331 -9.451 1.00 89.56 200 PRO A N 1
ATOM 1575 C CA . PRO A 1 200 ? -32.340 2.001 -8.030 1.00 89.56 200 PRO A CA 1
ATOM 1576 C C . PRO A 1 200 ? -31.450 0.867 -7.507 1.00 89.56 200 PRO A C 1
ATOM 1578 O O . PRO A 1 200 ? -31.033 0.896 -6.355 1.00 89.56 200 PRO A O 1
ATOM 1581 N N . LEU A 1 201 ? -31.112 -0.113 -8.354 1.00 89.00 201 LEU A N 1
ATOM 1582 C CA . LEU A 1 201 ? -30.207 -1.211 -7.975 1.00 89.00 201 LEU A CA 1
ATOM 1583 C C . LEU A 1 201 ? -28.784 -0.734 -7.649 1.00 89.00 201 LEU A C 1
ATOM 1585 O O . LEU A 1 201 ? -28.087 -1.399 -6.891 1.00 89.00 201 LEU A O 1
ATOM 1589 N N . LEU A 1 202 ? -28.369 0.421 -8.182 1.00 91.44 202 LEU A N 1
ATOM 1590 C CA . LEU A 1 202 ? -27.054 0.995 -7.899 1.00 91.44 202 LEU A CA 1
ATOM 1591 C C . LEU A 1 202 ? -26.966 1.533 -6.473 1.00 91.44 202 LEU A C 1
ATOM 1593 O O . LEU A 1 202 ? -25.877 1.545 -5.911 1.00 91.44 202 LEU A O 1
ATOM 1597 N N . ALA A 1 203 ? -28.092 1.968 -5.894 1.00 91.38 203 ALA A N 1
ATOM 1598 C CA . ALA A 1 203 ? -28.106 2.593 -4.577 1.00 91.38 203 ALA A CA 1
ATOM 1599 C C . ALA A 1 203 ? -27.505 1.656 -3.528 1.00 91.38 203 ALA A C 1
ATOM 1601 O O . ALA A 1 203 ? -26.562 2.030 -2.851 1.00 91.38 203 ALA A O 1
ATOM 1602 N N . LYS A 1 204 ? -27.943 0.393 -3.496 1.00 91.94 204 LYS A N 1
ATOM 1603 C CA . LYS A 1 204 ? -27.463 -0.589 -2.514 1.00 91.94 204 LYS A CA 1
ATOM 1604 C C . LYS A 1 204 ? -25.954 -0.877 -2.603 1.00 91.94 204 LYS A C 1
ATOM 1606 O O . LYS A 1 204 ? -25.365 -1.282 -1.613 1.00 91.94 204 LYS A O 1
ATOM 1611 N N . ILE A 1 205 ? -25.346 -0.718 -3.781 1.00 92.81 205 ILE A N 1
ATOM 1612 C CA . ILE A 1 205 ? -23.927 -1.043 -4.020 1.00 92.81 205 ILE A CA 1
ATOM 1613 C C . ILE A 1 205 ? -23.032 0.188 -3.817 1.00 92.81 205 ILE A C 1
ATOM 1615 O O . ILE A 1 205 ? -21.876 0.066 -3.414 1.00 92.81 205 ILE A O 1
ATOM 1619 N N . LEU A 1 206 ? -23.551 1.376 -4.134 1.00 94.19 206 LEU A N 1
ATOM 1620 C CA . LEU A 1 206 ? -22.782 2.621 -4.179 1.00 94.19 206 LEU A CA 1
ATOM 1621 C C . LEU A 1 206 ? -23.123 3.592 -3.042 1.00 94.19 206 LEU A C 1
ATOM 1623 O O . LEU A 1 206 ? -22.586 4.697 -3.028 1.00 94.19 206 LEU A O 1
ATOM 1627 N N . GLU A 1 207 ? -24.012 3.224 -2.120 1.00 92.19 207 GLU A N 1
ATOM 1628 C CA . GLU A 1 207 ? -24.390 4.056 -0.970 1.00 92.19 207 GLU A CA 1
ATOM 1629 C C . GLU A 1 207 ? -23.172 4.409 -0.111 1.00 92.19 207 GLU A C 1
ATOM 1631 O O . GLU A 1 207 ? -22.925 5.587 0.136 1.00 92.19 207 GLU A O 1
ATOM 1636 N N . GLU A 1 208 ? -22.345 3.414 0.224 1.00 90.88 208 GLU A N 1
ATOM 1637 C CA . GLU A 1 208 ? -21.118 3.584 1.022 1.00 90.88 208 GLU A CA 1
ATOM 1638 C C . GLU A 1 208 ? -20.066 4.480 0.345 1.00 90.88 208 GLU A C 1
ATOM 1640 O O . GLU A 1 208 ? -19.149 4.980 0.993 1.00 90.88 208 GLU A O 1
ATOM 1645 N N . THR A 1 209 ? -20.188 4.699 -0.967 1.00 94.19 209 THR A N 1
ATOM 1646 C CA . THR A 1 209 ? -19.265 5.520 -1.760 1.00 94.19 209 THR A CA 1
ATOM 1647 C C . THR A 1 209 ? -19.955 6.702 -2.436 1.00 94.19 209 THR A C 1
ATOM 1649 O O . THR A 1 209 ? -19.446 7.253 -3.416 1.00 94.19 209 THR A O 1
ATOM 1652 N N . TYR A 1 210 ? -21.120 7.105 -1.925 1.00 94.69 210 TYR A N 1
ATOM 1653 C CA . TYR A 1 210 ? -21.851 8.294 -2.366 1.00 94.69 210 TYR A CA 1
ATOM 1654 C C . TYR A 1 210 ? -22.106 8.330 -3.887 1.00 94.69 210 TYR A C 1
ATOM 1656 O O . TYR A 1 210 ? -21.963 9.359 -4.561 1.00 94.69 210 TYR A O 1
ATOM 1664 N N . GLY A 1 211 ? -22.462 7.177 -4.458 1.00 92.44 211 GLY A N 1
ATOM 1665 C CA . GLY A 1 211 ? -22.774 7.026 -5.881 1.00 92.44 211 GLY A CA 1
ATOM 1666 C C . GLY A 1 211 ? -21.557 7.008 -6.812 1.00 92.44 211 GLY A C 1
ATOM 1667 O O . GLY A 1 211 ? -21.732 7.018 -8.031 1.00 92.44 211 GLY A O 1
ATOM 1668 N N . ILE A 1 212 ? -20.334 7.002 -6.275 1.00 93.44 212 ILE A N 1
ATOM 1669 C CA . ILE A 1 212 ? -19.085 6.945 -7.046 1.00 93.44 212 ILE A CA 1
ATOM 1670 C C . ILE A 1 212 ? -18.570 5.507 -7.027 1.00 93.44 212 ILE A C 1
ATOM 1672 O O . ILE A 1 212 ? -18.526 4.876 -5.977 1.00 93.44 212 ILE A O 1
ATOM 1676 N N . ILE A 1 213 ? -18.176 4.969 -8.180 1.00 93.19 213 ILE A N 1
ATOM 1677 C CA . ILE A 1 213 ? -17.566 3.635 -8.25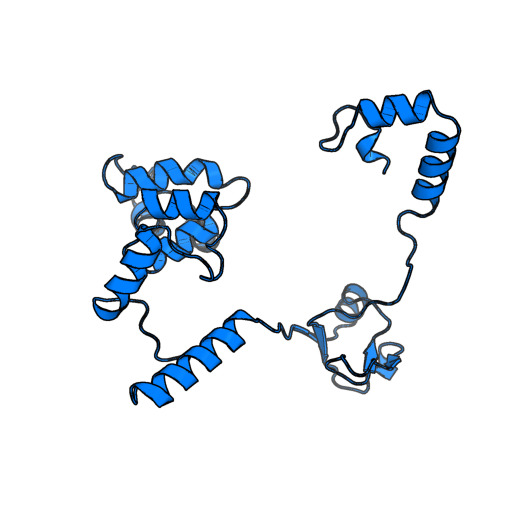2 1.00 93.19 213 ILE A CA 1
ATOM 1678 C C . ILE A 1 213 ? -16.099 3.775 -7.844 1.00 93.19 213 ILE A C 1
ATOM 1680 O O . ILE A 1 213 ? -15.314 4.381 -8.571 1.00 93.19 213 ILE A O 1
ATOM 1684 N N . VAL A 1 214 ? -15.748 3.232 -6.680 1.00 93.50 214 VAL A N 1
ATOM 1685 C CA . VAL A 1 214 ? -14.400 3.329 -6.098 1.00 93.50 214 VAL A CA 1
ATOM 1686 C C . VAL A 1 214 ? -13.691 1.978 -6.131 1.00 93.50 214 VAL A C 1
ATOM 1688 O O . VAL A 1 214 ? -12.500 1.912 -6.435 1.00 93.50 214 VAL A O 1
ATOM 1691 N N . TYR A 1 215 ? -14.419 0.897 -5.848 1.00 94.12 215 TYR A N 1
ATOM 1692 C CA . TYR A 1 215 ? -13.847 -0.436 -5.660 1.00 94.12 215 TYR A CA 1
ATOM 1693 C C . TYR A 1 215 ? -14.089 -1.348 -6.868 1.00 94.12 215 TYR A C 1
ATOM 1695 O O . TYR A 1 215 ? -15.106 -1.245 -7.559 1.00 94.12 215 TYR A O 1
ATOM 1703 N N . GLN A 1 216 ? -13.177 -2.294 -7.105 1.00 92.56 216 GLN A N 1
ATOM 1704 C CA . GLN A 1 216 ? -13.365 -3.308 -8.151 1.00 92.56 216 GLN A CA 1
ATOM 1705 C C . GLN A 1 216 ? -14.524 -4.248 -7.800 1.00 92.56 216 GLN A C 1
ATOM 1707 O O . GLN A 1 216 ? -15.287 -4.661 -8.668 1.00 92.56 216 GLN A O 1
ATOM 1712 N N . GLU A 1 217 ? -14.707 -4.523 -6.516 1.00 92.38 217 GLU A N 1
ATOM 1713 C CA . GLU A 1 217 ? -15.789 -5.320 -5.954 1.00 92.38 217 GLU A CA 1
ATOM 1714 C C . GLU A 1 217 ? -17.156 -4.719 -6.288 1.00 92.38 217 GLU A C 1
ATOM 1716 O O . GLU A 1 217 ? -18.082 -5.458 -6.618 1.00 92.38 217 GLU A O 1
ATOM 1721 N N . GLN A 1 218 ?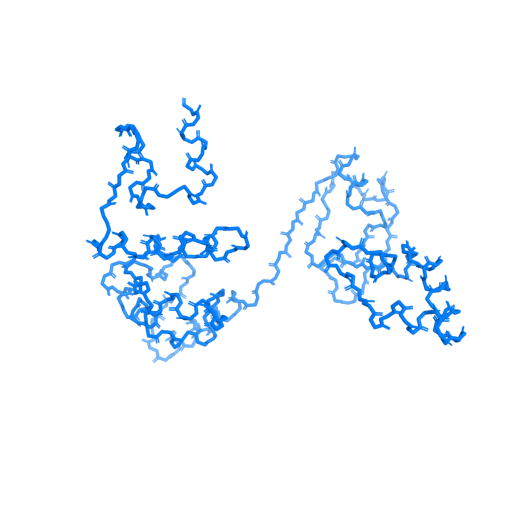 -17.277 -3.386 -6.294 1.00 92.69 218 GLN A N 1
ATOM 1722 C CA . GLN A 1 218 ? -18.503 -2.710 -6.724 1.00 92.69 218 GLN A CA 1
ATOM 1723 C C . GLN A 1 218 ? -18.786 -2.980 -8.202 1.00 92.69 218 GLN A C 1
ATOM 1725 O O . GLN A 1 218 ? -19.921 -3.277 -8.558 1.00 92.69 218 GLN A O 1
ATOM 1730 N N . ILE A 1 219 ? -17.766 -2.953 -9.065 1.00 92.56 219 ILE A N 1
ATOM 1731 C CA . ILE A 1 219 ? -17.924 -3.291 -10.488 1.00 92.56 219 ILE A CA 1
ATOM 1732 C C . ILE A 1 219 ? -18.397 -4.739 -10.644 1.00 92.56 219 ILE A C 1
ATOM 1734 O O . ILE A 1 219 ? -19.322 -5.000 -11.408 1.00 92.56 219 ILE A O 1
ATOM 1738 N N . ILE A 1 220 ? -17.810 -5.676 -9.897 1.00 94.19 220 ILE A N 1
ATOM 1739 C CA . ILE A 1 220 ? -18.213 -7.087 -9.938 1.00 94.19 220 ILE A CA 1
ATOM 1740 C C . ILE A 1 220 ? -19.675 -7.247 -9.499 1.00 94.19 220 ILE A C 1
ATOM 1742 O O . ILE A 1 220 ? -20.437 -7.921 -10.189 1.00 94.19 220 ILE A O 1
ATOM 1746 N N . GLN A 1 221 ? -20.090 -6.599 -8.406 1.00 92.00 221 GLN A N 1
ATOM 1747 C CA . GLN A 1 221 ? -21.477 -6.639 -7.924 1.00 92.00 221 GLN A CA 1
ATOM 1748 C C . GLN A 1 221 ? -22.471 -6.011 -8.907 1.00 92.00 221 GLN A C 1
ATOM 1750 O O . GLN A 1 221 ? -23.606 -6.459 -8.992 1.00 92.00 221 GLN A O 1
ATOM 1755 N N . LEU A 1 222 ? -22.053 -4.985 -9.651 1.00 89.94 222 LEU A N 1
ATOM 1756 C CA . LEU A 1 222 ? -22.877 -4.339 -10.674 1.00 89.94 222 LEU A CA 1
ATOM 1757 C C . LEU A 1 222 ? -23.062 -5.194 -11.931 1.00 89.94 222 LEU A C 1
ATOM 1759 O O . LEU A 1 222 ? -24.061 -5.039 -12.632 1.00 89.94 222 LEU A O 1
ATOM 1763 N N . LEU A 1 223 ? -22.079 -6.041 -12.242 1.00 89.75 223 LEU A N 1
ATOM 1764 C CA . LEU A 1 223 ? -22.090 -6.928 -13.406 1.00 89.75 223 LEU A CA 1
ATOM 1765 C C . LEU A 1 223 ? -22.699 -8.310 -13.119 1.00 89.75 223 LEU A C 1
ATOM 1767 O O . LEU A 1 223 ? -22.950 -9.049 -14.072 1.00 89.75 223 LEU A O 1
ATOM 1771 N N . SER A 1 224 ? -22.890 -8.660 -11.843 1.00 85.06 224 SER A N 1
ATOM 1772 C CA . SER A 1 224 ? -23.464 -9.937 -11.387 1.00 85.06 224 SER A CA 1
ATOM 1773 C C . SER A 1 224 ? -24.987 -9.878 -11.312 1.00 85.06 224 SER A C 1
ATOM 1775 O O . SER A 1 224 ? -25.618 -10.904 -11.652 1.00 85.06 224 SER A O 1
#